Protein AF-A0A0L0NT96-F1 (afdb_monomer)

InterPro domains:
  IPR002056 Protein import receptor MAS20 [PF02064] (25-171)
  IPR002056 Protein import receptor MAS20 [PIRSF037707] (22-176)
  IPR002056 Protein import receptor MAS20 [PR00351] (35-56)
  IPR002056 Protein import receptor MAS20 [PR00351] (92-114)
  IPR002056 Protein import receptor MAS20 [PR00351] (130-150)
  IPR002056 Protein import receptor MAS20 [PTHR12430] (24-171)
  IPR023392 Mitochondrial outer membrane translocase complex, Tom20 domain superfamily [G3DSA:1.20.960.10] (89-160)
  IPR023392 Mitochondrial outer membrane translocase complex, Tom20 domain superfamily [SSF47157] (86-172)

Organism: Candidozyma auris (NCBI:txid498019)

Radius of gyration: 41.45 Å; Cα contacts (8 Å, |Δi|>4): 111; chains: 1; bounding box: 51×36×153 Å

Sequence (191 aa):
MYLKKFSTWRLSNTTSTDMNKPLTFVSVAAAGLLAYAVYFDYTRRNDPQFRKLLKKRAVQMEKEDAKAKKQATKAKRNVLKKALLADLAANPPPKDASQKESYFLEQISMGERYAPMLGGEVHAALCFYKALSVYPNPTDVLGVYKNSVPAHVYELVVELISIQAPNKVDEIIPEAKLADQEKEFKPADLD

Secondary structure (DSSP, 8-state):
--------------------HHHHHHHHHHHHHHHHHHHHHHHHHT-HHHHHHHHHHHHHHHHHHHHHHHHHHHHHHHHHHHHHHHHHHHSPPP-SHHHHHHHHHHHHHHHHHHTTSTT-HHHHHHHHHHHHHHSS-HHHHHHHHHHHS-HHHHHHHHHHHHHS-GGGGGGTHHHHHHHHHHHH-------

Structure (mmCIF, N/CA/C/O backbone):
data_AF-A0A0L0NT96-F1
#
_entry.id   AF-A0A0L0NT96-F1
#
loop_
_atom_site.group_PDB
_atom_site.id
_atom_site.type_symbol
_atom_site.label_atom_id
_atom_site.label_alt_id
_atom_site.label_comp_id
_atom_site.label_asym_id
_atom_site.label_entity_id
_atom_site.label_seq_id
_atom_site.pdbx_PDB_ins_code
_atom_site.Cartn_x
_atom_site.Cartn_y
_atom_site.Cartn_z
_atom_site.occupancy
_atom_site.B_iso_or_equiv
_atom_site.auth_seq_id
_atom_site.auth_comp_id
_atom_site.auth_asym_id
_atom_site.auth_atom_id
_atom_site.pdbx_PDB_model_num
ATOM 1 N N . MET A 1 1 ? 30.752 -11.472 -118.226 1.00 43.09 1 MET A N 1
ATOM 2 C CA . MET A 1 1 ? 31.685 -10.697 -117.380 1.00 43.09 1 MET A CA 1
ATOM 3 C C . MET A 1 1 ? 30.966 -10.389 -116.073 1.00 43.09 1 MET A C 1
ATOM 5 O O . MET A 1 1 ? 30.008 -9.632 -116.070 1.00 43.09 1 MET A O 1
ATOM 9 N N . TYR A 1 2 ? 31.315 -11.122 -115.015 1.00 47.59 2 TYR A N 1
ATOM 10 C CA . TYR A 1 2 ? 30.687 -11.069 -113.692 1.00 47.59 2 TYR A CA 1
ATOM 11 C C . TYR A 1 2 ? 31.206 -9.869 -112.896 1.00 47.59 2 TYR A C 1
ATOM 13 O O . TYR A 1 2 ? 32.416 -9.733 -112.764 1.00 47.59 2 TYR A O 1
ATOM 21 N N . LEU A 1 3 ? 30.321 -9.093 -112.265 1.00 49.94 3 LEU A N 1
ATOM 22 C CA . LEU A 1 3 ? 30.652 -8.369 -111.033 1.00 49.94 3 LEU A CA 1
ATOM 23 C C . LEU A 1 3 ? 29.447 -8.356 -110.083 1.00 49.94 3 LEU A C 1
ATOM 25 O O . LEU A 1 3 ? 28.511 -7.571 -110.211 1.00 49.94 3 LEU A O 1
ATOM 29 N N . LYS A 1 4 ? 29.515 -9.264 -109.104 1.00 53.53 4 LYS A N 1
ATOM 30 C CA . LYS A 1 4 ? 28.771 -9.225 -107.843 1.00 53.53 4 LYS A CA 1
ATOM 31 C C . LYS A 1 4 ? 29.167 -7.957 -107.084 1.00 53.53 4 LYS A C 1
ATOM 33 O O . LYS A 1 4 ? 30.325 -7.828 -106.695 1.00 53.53 4 LYS A O 1
ATOM 38 N N . LYS A 1 5 ? 28.215 -7.069 -106.799 1.00 58.53 5 LYS A N 1
ATOM 39 C CA . LYS A 1 5 ? 28.391 -6.008 -105.799 1.00 58.53 5 LYS A CA 1
ATOM 40 C C . LYS A 1 5 ? 27.638 -6.425 -104.536 1.00 58.53 5 LYS A C 1
ATOM 42 O O . LYS A 1 5 ? 26.436 -6.217 -104.415 1.00 58.53 5 LYS A O 1
ATOM 47 N N . PHE A 1 6 ? 28.348 -7.104 -103.636 1.00 59.59 6 PHE A N 1
ATOM 48 C CA . PHE A 1 6 ? 27.869 -7.387 -102.285 1.00 59.59 6 PHE A CA 1
ATOM 49 C C . PHE A 1 6 ? 27.734 -6.061 -101.530 1.00 59.59 6 PHE A C 1
ATOM 51 O O . PHE A 1 6 ? 28.720 -5.366 -101.297 1.00 59.59 6 PHE A O 1
ATOM 58 N N . SER A 1 7 ? 26.499 -5.708 -101.181 1.00 59.69 7 SER A N 1
ATOM 59 C CA . SER A 1 7 ? 26.188 -4.619 -100.259 1.00 59.69 7 SER A CA 1
ATOM 60 C C . SER A 1 7 ? 26.506 -5.093 -98.843 1.00 59.69 7 SER A C 1
ATOM 62 O O . SER A 1 7 ? 25.846 -5.983 -98.308 1.00 59.69 7 SER A O 1
ATOM 64 N N . THR A 1 8 ? 27.574 -4.562 -98.259 1.00 65.81 8 THR A N 1
ATOM 65 C CA . THR A 1 8 ? 27.984 -4.863 -96.889 1.00 65.81 8 THR A CA 1
ATOM 66 C C . THR A 1 8 ? 27.011 -4.213 -95.911 1.00 65.81 8 THR A C 1
ATOM 68 O O . THR A 1 8 ? 27.001 -2.990 -95.765 1.00 65.81 8 THR A O 1
ATOM 71 N N . TRP A 1 9 ? 26.219 -5.020 -95.207 1.00 59.00 9 TRP A N 1
ATOM 72 C CA . TRP A 1 9 ? 25.537 -4.584 -93.991 1.00 59.00 9 TRP A CA 1
ATOM 73 C C . TRP A 1 9 ? 26.592 -4.290 -92.919 1.00 59.00 9 TRP A C 1
ATOM 75 O O . TRP A 1 9 ? 27.197 -5.197 -92.350 1.00 59.00 9 TRP A O 1
ATOM 85 N N . ARG A 1 10 ? 26.857 -3.005 -92.674 1.00 58.22 10 ARG A N 1
ATOM 86 C CA . ARG A 1 10 ? 27.718 -2.539 -91.585 1.00 58.22 10 ARG A CA 1
ATOM 87 C C . ARG A 1 10 ? 26.851 -2.369 -90.339 1.00 58.22 10 ARG A C 1
ATOM 89 O O . ARG A 1 10 ? 26.164 -1.364 -90.206 1.00 58.22 10 ARG A O 1
ATOM 96 N N . LEU A 1 11 ? 26.886 -3.346 -89.434 1.00 62.47 11 LEU A N 1
ATOM 97 C CA . LEU A 1 11 ? 26.388 -3.179 -88.067 1.00 62.47 11 LEU A CA 1
ATOM 98 C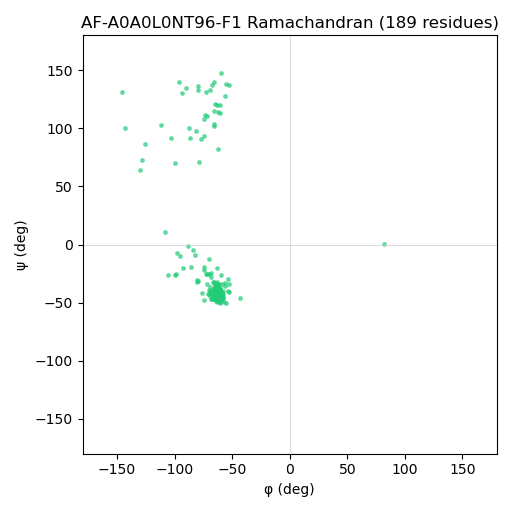 C . LEU A 1 11 ? 27.292 -2.161 -87.359 1.00 62.47 11 LEU A C 1
ATOM 100 O O . LEU A 1 11 ? 28.425 -2.466 -86.991 1.00 62.47 11 LEU A O 1
ATOM 104 N N . SER A 1 12 ? 26.823 -0.924 -87.224 1.00 62.09 12 SER A N 1
ATOM 105 C CA . SER A 1 12 ? 27.466 0.077 -86.379 1.00 62.09 12 SER A CA 1
ATOM 106 C C . SER A 1 12 ? 27.047 -0.153 -84.928 1.00 62.09 12 SER A C 1
ATOM 108 O O . SER A 1 12 ? 25.990 0.313 -84.508 1.00 62.09 12 SER A O 1
ATOM 110 N N . ASN A 1 13 ? 27.879 -0.842 -84.146 1.00 61.41 13 ASN A N 1
ATOM 111 C CA . ASN A 1 13 ? 27.799 -0.754 -82.690 1.00 61.41 13 ASN A CA 1
ATOM 112 C C . ASN A 1 13 ? 28.376 0.601 -82.271 1.00 61.41 13 ASN A C 1
ATOM 114 O O . ASN A 1 13 ? 29.586 0.756 -82.122 1.00 61.41 13 ASN A O 1
ATOM 118 N N . THR A 1 14 ? 27.510 1.600 -82.123 1.00 57.06 14 THR A N 1
ATOM 119 C CA . THR A 1 14 ? 27.871 2.882 -81.520 1.00 57.06 14 THR A CA 1
ATOM 120 C C . THR A 1 14 ? 27.710 2.756 -80.008 1.00 57.06 14 THR A C 1
ATOM 122 O O . THR A 1 14 ? 26.628 2.978 -79.467 1.00 57.06 14 THR A O 1
ATOM 125 N N . THR A 1 15 ? 28.768 2.381 -79.295 1.00 58.34 15 THR A N 1
ATOM 126 C CA . THR A 1 15 ? 28.814 2.607 -77.846 1.00 58.34 15 THR A CA 1
ATOM 127 C C . THR A 1 15 ? 29.126 4.083 -77.622 1.00 58.34 15 THR A C 1
ATOM 129 O O . THR A 1 15 ? 30.288 4.482 -77.602 1.00 58.34 15 THR A O 1
ATOM 132 N N . SER A 1 16 ? 28.081 4.906 -77.521 1.00 55.53 16 SER A N 1
ATOM 133 C CA . SER A 1 16 ? 28.212 6.284 -77.052 1.00 55.53 16 SER A CA 1
ATOM 134 C C . SER A 1 16 ? 28.439 6.258 -75.541 1.00 55.53 16 SER A C 1
ATOM 136 O O . SER A 1 16 ? 27.552 5.861 -74.787 1.00 55.53 16 SER A O 1
ATOM 138 N N . THR A 1 17 ? 29.635 6.632 -75.093 1.00 61.00 17 THR A N 1
ATOM 139 C CA . THR A 1 17 ? 29.938 6.839 -73.670 1.00 61.00 17 THR A CA 1
ATOM 140 C C . THR A 1 17 ? 30.614 8.191 -73.469 1.00 61.00 17 THR A C 1
ATOM 142 O O . THR A 1 17 ? 31.753 8.259 -73.009 1.00 61.00 17 THR A O 1
ATOM 145 N N . ASP A 1 18 ? 29.901 9.276 -73.763 1.00 61.75 18 ASP A N 1
ATOM 146 C CA . ASP A 1 18 ? 30.179 10.573 -73.136 1.00 61.75 18 ASP A CA 1
ATOM 147 C C . ASP A 1 18 ? 29.559 10.567 -71.735 1.00 61.75 18 ASP A C 1
ATOM 149 O O . ASP A 1 18 ? 28.520 11.159 -71.456 1.00 61.75 18 ASP A O 1
ATOM 153 N N . MET A 1 19 ? 30.164 9.778 -70.848 1.00 64.62 19 MET A N 1
ATOM 154 C CA . MET A 1 19 ? 29.731 9.642 -69.464 1.00 64.62 19 MET A CA 1
ATOM 155 C C . MET A 1 19 ? 30.523 10.627 -68.604 1.00 64.62 19 MET A C 1
ATOM 157 O O . MET A 1 19 ? 31.751 10.671 -68.687 1.00 64.62 19 MET A O 1
ATOM 161 N N . ASN A 1 20 ? 29.832 11.406 -67.766 1.00 70.88 20 ASN A N 1
ATOM 162 C CA . ASN A 1 20 ? 30.420 12.347 -66.810 1.00 70.88 20 ASN A CA 1
ATOM 163 C C . ASN A 1 20 ? 31.288 11.598 -65.781 1.00 70.88 20 ASN A C 1
ATOM 165 O O . ASN A 1 20 ? 30.853 11.313 -64.666 1.00 70.88 20 ASN A O 1
ATOM 169 N N . LYS A 1 21 ? 32.533 11.284 -66.160 1.00 75.50 21 LYS A N 1
ATOM 170 C CA . LYS A 1 21 ? 33.528 10.522 -65.388 1.00 75.50 21 LYS A CA 1
ATOM 171 C C . LYS A 1 21 ? 33.598 10.912 -63.897 1.00 75.50 21 LYS A C 1
ATOM 173 O O . LYS A 1 21 ? 33.556 10.002 -63.069 1.00 75.50 21 LYS A O 1
ATOM 178 N N . PRO A 1 22 ? 33.624 12.201 -63.491 1.00 80.75 22 PRO A N 1
ATOM 179 C CA . PRO A 1 22 ? 33.646 12.543 -62.064 1.00 80.75 22 PRO A CA 1
ATOM 180 C C . PRO A 1 22 ? 32.383 12.094 -61.308 1.00 80.75 22 PRO A C 1
ATOM 182 O O . PRO A 1 22 ? 32.493 11.616 -60.182 1.00 80.75 22 PRO A O 1
ATOM 185 N N . LEU A 1 23 ? 31.199 12.161 -61.928 1.00 83.88 23 LEU A N 1
ATOM 186 C CA . LEU A 1 23 ? 29.940 11.720 -61.314 1.00 83.88 23 LEU A CA 1
ATOM 187 C C . LEU A 1 23 ? 29.942 10.206 -61.067 1.00 83.88 23 LEU A C 1
ATOM 189 O O . LEU A 1 23 ? 29.497 9.747 -60.014 1.00 83.88 23 LEU A O 1
ATOM 193 N N . THR A 1 24 ? 30.515 9.431 -61.993 1.00 86.56 24 THR A N 1
ATOM 194 C CA . THR A 1 24 ? 30.658 7.981 -61.811 1.00 86.56 24 THR A CA 1
ATOM 195 C C . THR A 1 24 ? 31.582 7.636 -60.643 1.00 86.56 24 THR A C 1
ATOM 197 O O . THR A 1 24 ? 31.204 6.816 -59.810 1.00 86.56 24 THR A O 1
ATOM 200 N N . PHE A 1 25 ? 32.724 8.317 -60.488 1.00 89.00 25 PHE A N 1
ATOM 201 C CA . PHE A 1 25 ? 33.628 8.076 -59.355 1.00 89.00 25 PHE A CA 1
ATOM 202 C C . PHE A 1 25 ? 32.988 8.421 -58.006 1.00 89.00 25 PHE A C 1
ATOM 204 O O . PHE A 1 25 ? 33.102 7.639 -57.064 1.00 89.00 25 PHE A O 1
ATOM 211 N N . VAL A 1 26 ? 32.262 9.542 -57.917 1.00 91.81 26 VAL A N 1
ATOM 212 C CA . VAL A 1 26 ? 31.545 9.935 -56.691 1.00 91.81 26 VAL A CA 1
ATOM 213 C C . VAL A 1 26 ? 30.461 8.918 -56.337 1.00 91.81 26 VAL A C 1
ATOM 215 O O . VAL A 1 26 ? 30.363 8.510 -55.182 1.00 91.81 26 VAL A O 1
ATOM 218 N N . SER A 1 27 ? 29.679 8.462 -57.319 1.00 91.31 27 SER A N 1
ATOM 219 C CA . SER A 1 27 ? 28.624 7.469 -57.082 1.00 91.31 27 SER A CA 1
ATOM 220 C C . SER A 1 27 ? 29.173 6.124 -56.591 1.00 91.31 27 SER A C 1
ATOM 222 O O . SER A 1 27 ? 28.635 5.551 -55.646 1.00 91.31 27 SER A O 1
ATOM 224 N N . VAL A 1 28 ? 30.286 5.655 -57.164 1.00 94.12 28 VAL A N 1
ATOM 225 C CA . VAL A 1 28 ? 30.953 4.410 -56.757 1.00 94.12 28 VAL A CA 1
ATOM 226 C C . VAL A 1 28 ? 31.555 4.546 -55.359 1.00 94.12 28 VAL A C 1
ATOM 228 O O . VAL A 1 28 ? 31.402 3.643 -54.538 1.00 94.12 28 VAL A O 1
ATOM 231 N N . ALA A 1 29 ? 32.182 5.685 -55.053 1.00 94.06 29 ALA A N 1
ATOM 232 C CA . ALA A 1 29 ? 32.716 5.954 -53.721 1.00 94.06 29 ALA A CA 1
ATOM 233 C C . ALA A 1 29 ? 31.603 5.998 -52.659 1.00 94.06 29 ALA A C 1
ATOM 235 O O . ALA A 1 29 ? 31.718 5.355 -51.616 1.00 94.06 29 ALA A O 1
ATOM 236 N N . ALA A 1 30 ? 30.496 6.692 -52.942 1.00 95.56 30 ALA A N 1
ATOM 237 C CA . ALA A 1 30 ? 29.337 6.748 -52.054 1.00 95.56 30 ALA A CA 1
ATOM 238 C C . ALA A 1 30 ? 28.712 5.359 -51.839 1.00 95.56 30 ALA A C 1
ATOM 240 O O . ALA A 1 30 ? 28.420 4.983 -50.704 1.00 95.56 30 ALA A O 1
ATOM 241 N N . ALA A 1 31 ? 28.568 4.564 -52.904 1.00 96.19 31 ALA A N 1
ATOM 242 C CA . ALA A 1 31 ? 28.076 3.193 -52.815 1.00 96.19 31 ALA A CA 1
ATOM 243 C C . ALA A 1 31 ? 29.007 2.297 -51.979 1.00 96.19 31 ALA A C 1
ATOM 245 O O . ALA A 1 31 ? 28.527 1.524 -51.153 1.00 96.19 31 ALA A O 1
ATOM 246 N N . GLY A 1 32 ? 30.327 2.439 -52.135 1.00 96.62 32 GLY A N 1
ATOM 247 C CA . GLY A 1 32 ? 31.320 1.723 -51.332 1.00 96.62 32 GLY A CA 1
ATOM 248 C C . GLY A 1 32 ? 31.233 2.057 -49.841 1.00 96.62 32 GLY A C 1
ATOM 249 O O . GLY A 1 32 ? 31.258 1.154 -49.006 1.00 96.62 32 GLY A O 1
ATOM 250 N N . LEU A 1 33 ? 31.053 3.335 -49.495 1.00 97.00 33 LEU A N 1
ATOM 251 C CA . LEU A 1 33 ? 30.872 3.769 -48.105 1.00 97.00 33 LEU A CA 1
ATOM 252 C C . LEU A 1 33 ? 29.568 3.240 -47.497 1.00 97.00 33 LEU A C 1
ATOM 254 O O . LEU A 1 33 ? 29.576 2.761 -46.364 1.00 97.00 33 LEU A O 1
ATOM 258 N N . LEU A 1 34 ? 28.463 3.281 -48.246 1.00 97.06 34 LEU A N 1
ATOM 259 C 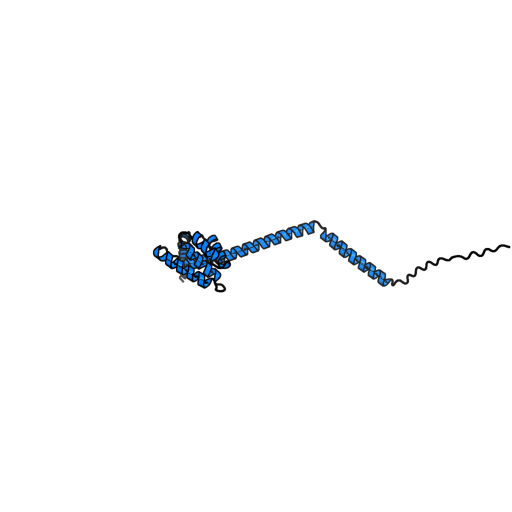CA . LEU A 1 34 ? 27.182 2.728 -47.800 1.00 97.06 34 LEU A CA 1
ATOM 260 C C . LEU A 1 34 ? 27.265 1.212 -47.604 1.00 97.06 34 LEU A C 1
ATOM 262 O O . LEU A 1 34 ? 26.842 0.705 -46.566 1.00 97.06 34 LEU A O 1
ATOM 266 N N . ALA A 1 35 ? 27.860 0.494 -48.558 1.00 96.06 35 ALA A N 1
ATOM 267 C CA . ALA A 1 35 ? 28.077 -0.944 -48.452 1.00 96.06 35 ALA A CA 1
ATOM 268 C C . ALA A 1 35 ? 28.942 -1.292 -47.231 1.00 96.06 35 ALA A C 1
ATOM 270 O O . ALA A 1 35 ? 28.607 -2.213 -46.485 1.00 96.06 35 ALA A O 1
ATOM 271 N N . TYR A 1 36 ? 30.005 -0.522 -46.972 1.00 94.62 36 TYR A N 1
ATOM 272 C CA . TYR A 1 36 ? 30.844 -0.706 -45.790 1.00 94.62 36 TYR A CA 1
ATOM 273 C C . TYR A 1 36 ? 30.090 -0.415 -44.489 1.00 94.62 36 TYR A C 1
ATOM 275 O O . TYR A 1 36 ? 30.197 -1.192 -43.546 1.00 94.62 36 TYR A O 1
ATOM 283 N N . ALA A 1 37 ? 29.287 0.650 -44.428 1.00 96.00 37 ALA A N 1
ATOM 284 C CA . ALA A 1 37 ? 28.484 0.967 -43.248 1.00 96.00 37 ALA A CA 1
ATOM 285 C C . ALA A 1 37 ? 27.472 -0.147 -42.926 1.00 96.00 37 ALA A C 1
ATOM 287 O O . ALA A 1 37 ? 27.347 -0.551 -41.768 1.00 96.00 37 ALA A O 1
ATOM 288 N N . VAL A 1 38 ? 26.801 -0.691 -43.950 1.00 95.88 38 VAL A N 1
ATOM 289 C CA . VAL A 1 38 ? 25.877 -1.827 -43.805 1.00 95.88 38 VAL A CA 1
ATOM 290 C C . VAL A 1 38 ? 26.621 -3.084 -43.348 1.00 95.88 38 VAL A C 1
ATOM 292 O O . VAL A 1 38 ? 26.201 -3.729 -42.387 1.00 95.88 38 VAL A O 1
ATOM 295 N N . TYR A 1 39 ? 27.750 -3.414 -43.984 1.00 93.81 39 TYR A N 1
ATOM 296 C CA . TYR A 1 39 ? 28.587 -4.553 -43.599 1.00 93.81 39 TYR A CA 1
ATOM 297 C C . TYR A 1 39 ? 29.103 -4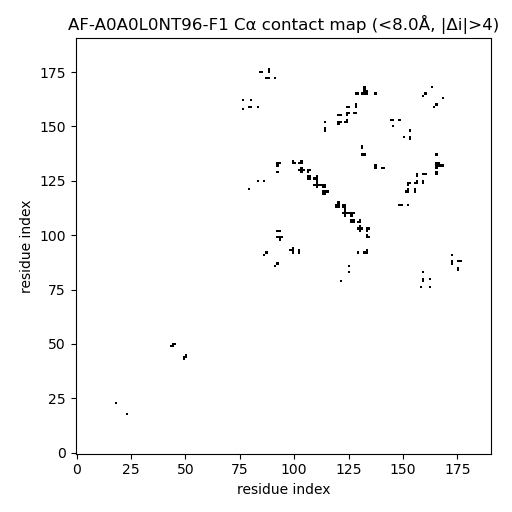.431 -42.160 1.00 93.81 39 TYR A C 1
ATOM 299 O O . TYR A 1 39 ? 29.069 -5.393 -41.388 1.00 93.81 39 TYR A O 1
ATOM 307 N N . PHE A 1 40 ? 29.558 -3.240 -41.778 1.00 93.62 40 PHE A N 1
ATOM 308 C CA . PHE A 1 40 ? 30.083 -2.965 -40.450 1.00 93.62 40 PHE A CA 1
ATOM 309 C C . PHE A 1 40 ? 28.989 -3.070 -39.378 1.00 93.62 40 PHE A C 1
ATOM 311 O O . PHE A 1 40 ? 29.204 -3.724 -38.356 1.00 93.62 40 PHE A O 1
ATOM 318 N N . ASP A 1 41 ? 27.793 -2.511 -39.611 1.00 92.00 41 ASP A N 1
ATOM 319 C CA . ASP A 1 41 ? 26.670 -2.656 -38.673 1.00 92.00 41 ASP A CA 1
ATOM 320 C C . ASP A 1 41 ? 26.216 -4.119 -38.550 1.00 92.00 41 ASP A C 1
ATOM 322 O O . ASP A 1 41 ? 25.978 -4.595 -37.437 1.00 92.00 41 ASP A O 1
ATOM 326 N N . TYR A 1 42 ? 26.180 -4.865 -39.661 1.00 91.00 42 TYR A N 1
ATOM 327 C CA . TYR A 1 42 ? 25.886 -6.301 -39.662 1.00 91.00 42 TYR A CA 1
ATOM 328 C C . TYR A 1 42 ? 26.911 -7.093 -38.841 1.00 91.00 42 TYR A C 1
ATOM 330 O O . TYR A 1 42 ? 26.540 -7.878 -37.967 1.00 91.00 42 TYR A O 1
ATOM 338 N N . THR A 1 43 ? 28.204 -6.860 -39.070 1.00 87.69 43 THR A N 1
ATOM 339 C CA . THR A 1 43 ? 29.291 -7.549 -38.357 1.00 87.69 43 THR A CA 1
ATOM 340 C C . THR A 1 43 ? 29.231 -7.259 -36.857 1.00 87.69 43 THR A C 1
ATOM 342 O O . THR A 1 43 ? 29.315 -8.176 -36.041 1.00 87.69 43 THR A O 1
ATOM 345 N N . ARG A 1 44 ? 28.973 -6.001 -36.477 1.00 83.94 44 ARG A N 1
ATOM 346 C CA . ARG A 1 44 ? 28.808 -5.589 -35.077 1.00 83.94 44 ARG A CA 1
ATOM 347 C C . ARG A 1 44 ? 27.594 -6.239 -34.405 1.00 83.94 44 ARG A C 1
ATOM 349 O O . ARG A 1 44 ? 27.686 -6.664 -33.256 1.00 83.94 44 ARG A O 1
ATOM 356 N N . ARG A 1 45 ? 26.444 -6.312 -35.086 1.00 80.31 45 ARG A N 1
ATOM 357 C CA . ARG A 1 45 ? 25.206 -6.891 -34.523 1.00 80.31 45 ARG A CA 1
ATOM 358 C C . ARG A 1 45 ? 25.254 -8.414 -34.397 1.00 80.31 45 ARG A C 1
ATOM 360 O O . ARG A 1 45 ? 24.571 -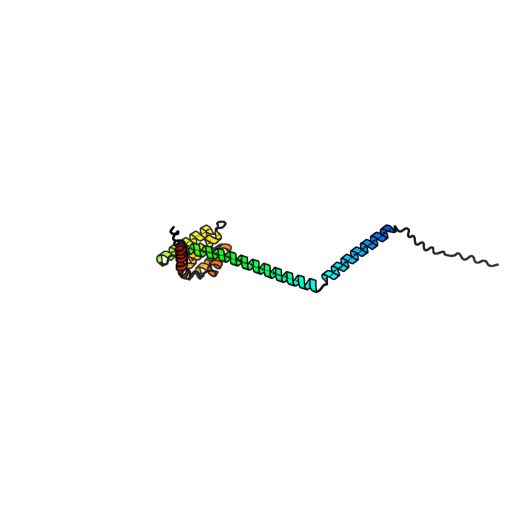8.965 -33.533 1.00 80.31 45 ARG A O 1
ATOM 367 N N . ASN A 1 46 ? 26.061 -9.080 -35.220 1.00 84.38 46 ASN A N 1
ATOM 368 C CA . ASN A 1 46 ? 26.229 -10.531 -35.188 1.00 84.38 46 ASN A CA 1
ATOM 369 C C . ASN A 1 46 ? 27.327 -11.016 -34.235 1.00 84.38 46 ASN A C 1
ATOM 371 O O . ASN A 1 46 ? 27.479 -12.227 -34.072 1.00 84.38 46 ASN A O 1
ATOM 375 N N . ASP A 1 47 ? 28.040 -10.113 -33.556 1.00 88.69 47 ASP A N 1
ATOM 376 C CA . ASP A 1 47 ? 29.028 -10.487 -32.547 1.00 88.69 47 ASP A CA 1
ATOM 377 C C . ASP A 1 47 ? 28.351 -11.191 -31.342 1.00 88.69 47 ASP A C 1
ATOM 379 O O . ASP A 1 47 ? 27.496 -10.606 -30.653 1.00 88.69 47 ASP A O 1
ATOM 383 N N . PRO A 1 48 ? 28.727 -12.448 -31.027 1.00 89.31 48 PRO A N 1
ATOM 384 C CA . PRO A 1 48 ? 28.227 -13.164 -29.858 1.00 89.31 48 PRO A CA 1
ATOM 385 C C . PRO A 1 48 ? 28.452 -12.423 -28.531 1.00 89.31 48 PRO A C 1
ATOM 387 O O . PRO A 1 48 ? 27.626 -12.541 -27.619 1.00 89.31 48 PRO A O 1
ATOM 390 N N . GLN A 1 49 ? 29.544 -11.663 -28.398 1.00 87.38 49 GLN A N 1
ATOM 391 C CA . GLN A 1 49 ? 29.860 -10.900 -27.187 1.00 87.38 49 GLN A CA 1
ATOM 392 C C . GLN A 1 49 ? 28.884 -9.741 -26.983 1.00 87.38 49 GLN A C 1
ATOM 394 O O . GLN A 1 49 ? 28.400 -9.537 -25.867 1.00 87.38 49 GLN A O 1
ATOM 399 N N . PHE A 1 50 ? 28.506 -9.042 -28.056 1.00 85.50 50 PHE A N 1
ATOM 400 C CA . PHE A 1 50 ? 27.522 -7.962 -27.994 1.00 85.50 50 PHE A CA 1
ATOM 401 C C . PHE A 1 50 ? 26.157 -8.471 -27.512 1.00 85.50 50 PHE A C 1
ATOM 403 O O . PHE A 1 50 ? 25.552 -7.903 -26.599 1.00 85.50 50 PHE A O 1
ATOM 410 N N . ARG A 1 51 ? 25.705 -9.618 -28.034 1.00 88.06 51 ARG A N 1
ATOM 411 C CA . ARG A 1 51 ? 24.452 -10.260 -27.596 1.00 88.06 51 ARG A CA 1
ATOM 412 C C . ARG A 1 51 ? 24.500 -10.672 -26.123 1.00 88.06 51 ARG A C 1
ATOM 414 O O . ARG A 1 51 ? 23.517 -10.484 -25.404 1.00 88.06 51 ARG A O 1
ATOM 421 N N . LYS A 1 52 ? 25.630 -11.218 -25.656 1.00 91.50 52 LYS A N 1
ATOM 422 C CA . LYS A 1 52 ? 25.839 -11.547 -24.234 1.00 91.50 52 LYS A CA 1
ATOM 423 C C . LYS A 1 52 ? 25.782 -10.295 -23.357 1.00 91.50 52 LYS A C 1
ATOM 425 O O . LYS A 1 52 ? 25.130 -10.320 -22.314 1.00 91.50 52 LYS A O 1
ATOM 430 N N . LEU A 1 53 ? 26.407 -9.201 -23.788 1.00 91.12 53 LEU A N 1
ATOM 431 C CA . LEU A 1 53 ? 26.398 -7.931 -23.067 1.00 91.12 53 LEU A CA 1
ATOM 432 C C . LEU A 1 53 ? 24.985 -7.344 -22.956 1.00 91.12 53 LEU A C 1
ATOM 434 O O . LEU A 1 53 ? 24.599 -6.927 -21.867 1.00 91.12 53 LEU A O 1
ATOM 438 N N . LEU A 1 54 ? 24.195 -7.361 -24.035 1.00 91.38 54 LEU A N 1
ATOM 439 C CA . LEU A 1 54 ? 22.800 -6.900 -24.009 1.00 91.38 54 LEU A CA 1
ATOM 440 C C . LEU A 1 54 ? 21.949 -7.709 -23.029 1.00 91.38 54 LEU A C 1
ATOM 442 O O . LEU A 1 54 ? 21.246 -7.123 -22.210 1.00 91.38 54 LEU A O 1
ATOM 446 N N . LYS A 1 55 ? 22.062 -9.044 -23.053 1.00 92.31 55 LYS A N 1
ATOM 447 C CA . LYS A 1 55 ? 21.374 -9.907 -22.079 1.00 92.31 55 LYS A CA 1
ATOM 448 C C . LYS A 1 55 ? 21.792 -9.577 -20.646 1.00 92.31 55 LYS A C 1
ATOM 450 O O . LYS A 1 55 ? 20.940 -9.455 -19.774 1.00 92.31 55 LYS A O 1
ATOM 455 N N . LYS A 1 56 ? 23.095 -9.392 -20.404 1.00 95.50 56 LYS A N 1
ATOM 456 C CA . LYS A 1 56 ? 23.618 -9.022 -19.082 1.00 95.50 56 LYS A CA 1
ATOM 457 C C . LYS A 1 56 ? 23.051 -7.681 -18.608 1.00 95.50 56 LYS A C 1
ATOM 459 O O . LYS A 1 56 ? 22.621 -7.599 -17.464 1.00 95.50 56 LYS A O 1
ATOM 464 N N . ARG A 1 57 ? 23.013 -6.667 -19.479 1.00 94.62 57 ARG A N 1
ATOM 465 C CA . ARG A 1 57 ? 22.447 -5.344 -19.172 1.00 94.62 57 ARG A CA 1
ATOM 466 C C . ARG A 1 57 ? 20.946 -5.408 -18.908 1.00 94.62 57 ARG A C 1
ATOM 468 O O . ARG A 1 57 ? 20.509 -4.852 -17.915 1.00 94.62 57 ARG A O 1
ATOM 475 N N . ALA A 1 58 ? 20.180 -6.138 -19.719 1.00 95.31 58 ALA A N 1
ATOM 476 C CA . ALA A 1 58 ? 18.744 -6.316 -19.499 1.00 95.31 58 ALA A CA 1
ATOM 477 C C . ALA A 1 58 ? 18.454 -6.942 -18.123 1.00 95.31 58 ALA A C 1
ATOM 479 O O . ALA A 1 58 ? 17.651 -6.417 -17.359 1.00 95.31 58 ALA A O 1
ATOM 480 N N . VAL A 1 59 ? 19.189 -7.999 -17.760 1.00 96.25 59 VAL A N 1
ATOM 481 C CA . VAL A 1 59 ? 19.075 -8.636 -16.436 1.00 96.25 59 VAL A CA 1
ATOM 482 C C . VAL A 1 59 ? 19.526 -7.698 -15.308 1.00 96.25 59 VAL A C 1
ATOM 484 O O . VAL A 1 59 ? 18.985 -7.755 -14.206 1.00 96.25 59 VAL A O 1
ATOM 487 N N . GLN A 1 60 ? 20.534 -6.852 -15.536 1.00 95.31 60 GLN A N 1
ATOM 488 C CA . GLN A 1 60 ? 20.964 -5.849 -14.555 1.00 95.31 60 GLN A CA 1
ATOM 489 C C . GLN A 1 60 ? 19.889 -4.781 -14.337 1.00 95.31 60 GLN A C 1
ATOM 491 O O . GLN A 1 60 ? 19.542 -4.536 -13.187 1.00 95.31 60 GLN A O 1
ATOM 496 N N . MET A 1 61 ? 19.311 -4.239 -15.410 1.00 94.69 61 MET A N 1
ATOM 497 C CA . MET A 1 61 ? 18.225 -3.258 -15.343 1.00 94.69 61 MET A CA 1
ATOM 498 C C . MET A 1 61 ? 17.002 -3.828 -14.624 1.00 94.69 61 MET A C 1
ATOM 500 O O . MET A 1 61 ? 16.503 -3.213 -13.694 1.00 94.69 61 MET A O 1
ATOM 504 N N . GLU A 1 62 ? 16.584 -5.055 -14.948 1.00 95.69 62 GLU A N 1
ATOM 505 C CA . GLU A 1 62 ? 15.469 -5.708 -14.250 1.00 95.69 62 GLU A CA 1
ATOM 506 C C . GLU A 1 62 ? 15.750 -5.874 -12.746 1.00 95.69 62 GLU A C 1
ATOM 508 O O . GLU A 1 62 ? 14.882 -5.639 -11.901 1.00 95.69 62 GLU A O 1
ATOM 513 N N . LYS A 1 63 ? 16.987 -6.240 -12.380 1.00 95.19 63 LYS A N 1
ATOM 514 C CA . LYS A 1 63 ? 17.406 -6.331 -10.973 1.00 95.19 63 LYS A CA 1
ATOM 515 C C . LYS A 1 63 ? 17.414 -4.969 -10.289 1.00 95.19 63 LYS A C 1
ATOM 517 O O . LYS A 1 63 ? 17.068 -4.898 -9.111 1.00 95.19 63 LYS A O 1
ATOM 522 N N . GLU A 1 64 ? 17.844 -3.920 -10.975 1.00 95.12 64 GLU A N 1
ATOM 523 C CA . GLU A 1 64 ? 17.857 -2.548 -10.465 1.00 95.12 64 GLU A CA 1
ATOM 524 C C . GLU A 1 64 ? 16.433 -2.022 -10.273 1.00 95.12 64 GLU A C 1
ATOM 526 O O . GLU A 1 64 ? 16.112 -1.569 -9.177 1.00 95.12 64 GLU A O 1
ATOM 531 N N . ASP A 1 65 ? 15.543 -2.225 -11.244 1.00 94.50 65 ASP A N 1
ATOM 532 C CA . ASP A 1 65 ? 14.124 -1.874 -11.155 1.00 94.50 65 ASP A CA 1
ATOM 533 C C . ASP A 1 65 ? 13.424 -2.634 -10.023 1.00 94.50 65 ASP A C 1
ATOM 535 O O . ASP A 1 65 ? 12.678 -2.057 -9.227 1.00 94.50 65 ASP A O 1
ATOM 539 N N . ALA A 1 66 ? 13.689 -3.938 -9.890 1.00 95.06 66 ALA A N 1
ATOM 540 C CA . ALA A 1 66 ? 13.154 -4.745 -8.799 1.00 95.06 66 ALA A CA 1
ATOM 541 C C . ALA A 1 66 ? 13.679 -4.279 -7.432 1.00 95.06 66 ALA A C 1
ATOM 543 O O . ALA A 1 66 ? 12.926 -4.260 -6.454 1.00 95.06 66 ALA A O 1
ATOM 544 N N . LYS A 1 67 ? 14.957 -3.889 -7.338 1.00 94.56 67 LYS A N 1
ATOM 545 C CA . LYS A 1 67 ? 15.536 -3.310 -6.116 1.00 94.56 67 LYS A CA 1
ATOM 546 C C . LYS A 1 67 ? 14.910 -1.955 -5.798 1.00 94.56 67 LYS A C 1
ATOM 548 O O . LYS A 1 67 ? 14.515 -1.759 -4.6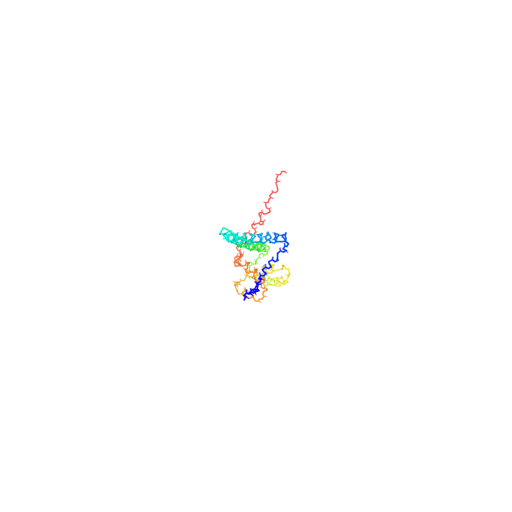52 1.00 94.56 67 LYS A O 1
ATOM 553 N N . ALA A 1 68 ? 14.765 -1.071 -6.781 1.00 93.94 68 ALA A N 1
ATOM 554 C CA . ALA A 1 68 ? 14.164 0.249 -6.617 1.00 93.94 68 ALA A CA 1
ATOM 555 C C . ALA A 1 68 ? 12.707 0.143 -6.144 1.00 93.94 68 ALA A C 1
ATOM 557 O O . ALA A 1 68 ? 12.333 0.764 -5.150 1.00 93.94 68 ALA A O 1
ATOM 558 N N . LYS A 1 69 ? 11.904 -0.738 -6.759 1.00 93.06 69 LYS A N 1
ATOM 559 C CA . LYS A 1 69 ? 10.527 -1.023 -6.320 1.00 93.06 69 LYS A CA 1
ATOM 560 C C . LYS A 1 69 ? 10.484 -1.543 -4.882 1.00 93.06 69 LYS A C 1
ATOM 562 O O . LYS A 1 69 ? 9.716 -1.029 -4.075 1.00 93.06 69 LYS A O 1
ATOM 567 N N . LYS A 1 70 ? 11.342 -2.510 -4.532 1.00 92.69 70 LYS A N 1
ATOM 568 C CA . LYS A 1 70 ? 11.444 -3.041 -3.158 1.00 92.69 70 LYS A CA 1
ATOM 569 C C . LYS A 1 70 ? 11.888 -1.982 -2.147 1.00 92.69 70 LYS A C 1
ATOM 571 O O . LYS A 1 70 ? 11.452 -2.016 -1.003 1.00 92.69 70 LYS A O 1
ATOM 576 N N . GLN A 1 71 ? 12.777 -1.072 -2.528 1.00 92.88 71 GLN A N 1
ATOM 577 C CA . GLN A 1 71 ? 13.204 0.027 -1.662 1.00 92.88 71 GLN A CA 1
ATOM 578 C C . GLN A 1 71 ? 12.076 1.039 -1.462 1.00 92.88 71 GLN A C 1
ATOM 580 O O . GLN A 1 71 ? 11.831 1.443 -0.329 1.00 92.88 71 GLN A O 1
ATOM 585 N N . ALA A 1 72 ? 11.341 1.382 -2.522 1.00 91.69 72 ALA A N 1
ATOM 586 C CA . ALA A 1 72 ? 10.212 2.300 -2.439 1.00 91.69 72 ALA A CA 1
ATOM 587 C C . ALA A 1 72 ? 9.087 1.741 -1.552 1.00 91.69 72 ALA A C 1
ATOM 589 O O . ALA A 1 72 ? 8.569 2.458 -0.697 1.00 91.69 72 ALA A O 1
ATOM 590 N N . THR A 1 73 ? 8.740 0.455 -1.688 1.00 90.62 73 THR A N 1
ATOM 591 C CA . THR A 1 73 ? 7.735 -0.181 -0.818 1.00 90.62 73 THR A CA 1
ATOM 592 C C . THR A 1 73 ? 8.201 -0.253 0.633 1.00 90.62 73 THR A C 1
ATOM 594 O O . THR A 1 73 ? 7.440 0.095 1.532 1.00 90.62 73 THR A O 1
ATOM 597 N N . LYS A 1 74 ? 9.469 -0.608 0.882 1.00 93.06 74 LYS A N 1
ATOM 598 C CA . LYS A 1 74 ? 10.055 -0.580 2.233 1.00 93.06 74 LYS A CA 1
ATOM 599 C C . LYS A 1 74 ? 10.029 0.817 2.848 1.00 93.06 74 LYS A C 1
ATOM 601 O O . LYS A 1 74 ? 9.693 0.949 4.020 1.00 93.06 74 LYS A O 1
ATOM 606 N N . ALA A 1 75 ? 10.365 1.852 2.081 1.00 93.25 75 ALA A N 1
ATOM 607 C CA . ALA A 1 75 ? 10.335 3.231 2.556 1.00 93.25 75 ALA A CA 1
ATOM 608 C C . ALA A 1 75 ? 8.913 3.648 2.955 1.00 93.25 75 ALA A C 1
ATOM 610 O O . ALA A 1 75 ? 8.719 4.124 4.072 1.00 93.25 75 ALA A O 1
ATOM 611 N N . LYS A 1 76 ? 7.914 3.380 2.101 1.00 91.50 76 LYS A N 1
ATOM 612 C CA . LYS A 1 76 ? 6.495 3.625 2.409 1.00 91.50 76 LYS A CA 1
ATOM 613 C C . LYS A 1 76 ? 6.055 2.895 3.679 1.00 91.50 76 LYS A C 1
ATOM 615 O O . LYS A 1 76 ? 5.518 3.519 4.590 1.00 91.50 76 LYS A O 1
ATOM 620 N N . ARG A 1 77 ? 6.365 1.600 3.784 1.00 94.25 77 ARG A N 1
ATOM 621 C CA . ARG A 1 77 ? 6.054 0.779 4.963 1.00 94.25 77 ARG A CA 1
ATOM 622 C C . ARG A 1 77 ? 6.702 1.320 6.238 1.00 94.25 77 ARG A C 1
ATOM 624 O O . ARG A 1 77 ? 6.065 1.353 7.283 1.00 94.25 77 ARG A O 1
ATOM 631 N N . ASN A 1 78 ? 7.950 1.783 6.163 1.00 93.81 78 ASN A N 1
ATOM 632 C CA . ASN A 1 78 ? 8.646 2.377 7.306 1.00 93.81 78 ASN A CA 1
ATOM 633 C C . ASN A 1 78 ? 7.999 3.691 7.759 1.00 93.81 78 ASN A C 1
ATOM 635 O O . ASN A 1 78 ? 7.927 3.942 8.960 1.00 93.81 78 ASN A O 1
ATOM 639 N N . VAL A 1 79 ? 7.530 4.520 6.823 1.00 94.38 79 VAL A N 1
ATOM 640 C CA . VAL A 1 79 ? 6.795 5.754 7.142 1.00 94.38 79 VAL A CA 1
ATOM 641 C C . VAL A 1 79 ? 5.477 5.422 7.839 1.00 94.38 79 VAL A C 1
ATOM 643 O O . VAL A 1 79 ? 5.222 5.958 8.914 1.00 94.38 79 VAL A O 1
ATOM 646 N N . LEU A 1 80 ? 4.696 4.481 7.297 1.00 94.56 80 LEU A N 1
ATOM 647 C CA . LEU A 1 80 ? 3.445 4.029 7.917 1.00 94.56 80 LEU A CA 1
ATOM 648 C C . LEU A 1 80 ? 3.677 3.438 9.310 1.00 94.56 80 LEU A C 1
ATOM 650 O O . LEU A 1 80 ? 2.968 3.788 10.246 1.00 94.56 80 LEU A O 1
ATOM 654 N N . LYS A 1 81 ? 4.714 2.607 9.477 1.00 94.12 81 LYS A N 1
ATOM 655 C CA . LYS A 1 81 ? 5.083 2.046 10.782 1.00 94.12 81 LYS A CA 1
ATOM 656 C C . LYS A 1 81 ? 5.394 3.145 11.799 1.00 94.12 81 LYS A C 1
ATOM 658 O O . LYS A 1 81 ? 4.930 3.070 12.929 1.00 94.12 81 LYS A O 1
ATOM 663 N N . LYS A 1 82 ? 6.173 4.159 11.413 1.00 93.62 82 LYS A N 1
ATOM 664 C CA . LYS A 1 82 ? 6.497 5.287 12.301 1.00 93.62 82 LYS A CA 1
ATOM 665 C C . LYS A 1 82 ? 5.252 6.086 12.680 1.00 93.62 82 LYS A C 1
ATOM 667 O O . LYS A 1 82 ? 5.092 6.396 13.853 1.00 93.62 82 LYS A O 1
ATOM 672 N N . ALA A 1 83 ? 4.384 6.380 11.712 1.00 94.00 83 ALA A N 1
ATOM 673 C CA . ALA A 1 83 ? 3.132 7.091 11.958 1.00 94.00 83 ALA A CA 1
ATOM 674 C C . ALA A 1 83 ? 2.218 6.311 12.915 1.00 94.00 83 ALA A C 1
ATOM 676 O O . ALA A 1 83 ? 1.706 6.884 13.870 1.00 94.00 83 ALA A O 1
ATOM 677 N N . LEU A 1 84 ? 2.095 4.995 12.712 1.00 93.44 84 LEU A N 1
ATOM 678 C CA . LEU A 1 84 ? 1.316 4.116 13.580 1.00 93.44 84 LEU A CA 1
ATOM 679 C C . LEU A 1 84 ? 1.838 4.114 15.018 1.00 93.44 84 LEU A C 1
ATOM 681 O O . LEU A 1 84 ? 1.065 4.296 15.950 1.00 93.44 84 LEU A O 1
ATOM 685 N N . LEU A 1 85 ? 3.146 3.918 15.202 1.00 91.88 85 LEU A N 1
ATOM 686 C CA . LEU A 1 85 ? 3.741 3.885 16.539 1.00 91.88 85 LEU A CA 1
ATOM 687 C C . LEU A 1 85 ? 3.609 5.232 17.256 1.00 91.88 85 LEU A C 1
ATOM 689 O O . LEU A 1 85 ? 3.299 5.250 18.442 1.00 91.88 85 LEU A O 1
ATOM 693 N N . ALA A 1 86 ? 3.805 6.343 16.542 1.00 91.62 86 ALA A N 1
ATOM 694 C CA . ALA A 1 86 ? 3.642 7.678 17.107 1.00 91.62 86 ALA A CA 1
ATOM 695 C C . ALA A 1 86 ? 2.189 7.956 17.531 1.00 91.62 86 ALA A C 1
ATOM 697 O O . ALA A 1 86 ? 1.962 8.479 18.618 1.00 91.62 86 ALA A O 1
ATOM 698 N N . ASP A 1 87 ? 1.205 7.573 16.712 1.00 91.81 87 ASP A N 1
ATOM 699 C CA . ASP A 1 87 ? -0.214 7.784 17.026 1.00 91.81 87 ASP A CA 1
ATOM 700 C C . ASP A 1 87 ? -0.690 6.894 18.185 1.00 91.81 87 ASP A C 1
ATOM 702 O O . ASP A 1 87 ? -1.390 7.366 19.076 1.00 91.81 87 ASP A O 1
ATOM 706 N N . LEU A 1 88 ? -0.251 5.631 18.239 1.00 90.00 88 LEU A N 1
ATOM 707 C CA . LEU A 1 88 ? -0.553 4.731 19.360 1.00 90.00 88 LEU A CA 1
ATOM 708 C C . LEU A 1 88 ? 0.092 5.185 20.678 1.00 90.00 88 LEU A C 1
ATOM 710 O O . LEU A 1 88 ? -0.475 4.950 21.744 1.00 90.00 88 LEU A O 1
ATOM 714 N N . ALA A 1 89 ? 1.265 5.820 20.612 1.00 88.31 89 ALA A N 1
ATOM 715 C CA . ALA A 1 89 ? 1.923 6.406 21.775 1.00 88.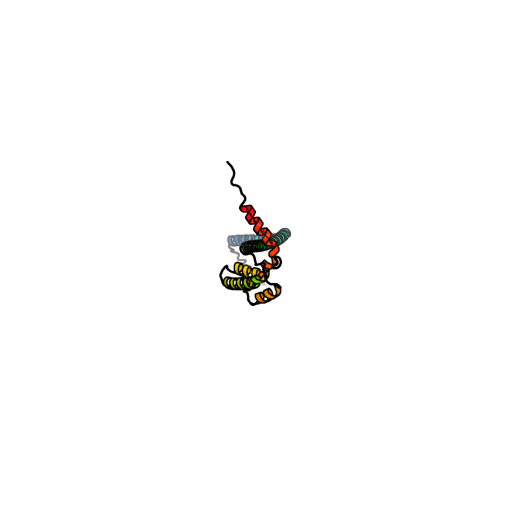31 89 ALA A CA 1
ATOM 716 C C . ALA A 1 89 ? 1.158 7.630 22.299 1.00 88.31 89 ALA A C 1
ATOM 718 O O . ALA A 1 89 ? 0.944 7.754 23.504 1.00 88.31 89 ALA A O 1
ATOM 719 N N . ALA A 1 90 ? 0.726 8.508 21.388 1.00 88.56 90 ALA A N 1
ATOM 720 C CA . ALA A 1 90 ? -0.001 9.726 21.725 1.00 88.56 90 ALA A CA 1
ATOM 721 C C . ALA A 1 90 ? -1.431 9.443 22.214 1.00 88.56 90 ALA A C 1
ATOM 723 O O . ALA A 1 90 ? -1.878 10.036 23.193 1.00 88.56 90 ALA A O 1
ATOM 724 N N . ASN A 1 91 ? -2.139 8.528 21.547 1.00 86.50 91 ASN A N 1
ATOM 725 C CA . ASN A 1 91 ? -3.550 8.223 21.782 1.00 86.50 91 ASN A CA 1
ATOM 726 C C . ASN A 1 91 ? -3.753 6.710 21.976 1.00 86.50 91 ASN A C 1
ATOM 728 O O . ASN A 1 91 ? -4.282 6.035 21.081 1.00 86.50 91 ASN A O 1
ATOM 732 N N . PRO A 1 92 ? -3.334 6.149 23.125 1.00 87.88 92 PRO A N 1
ATOM 733 C CA . PRO A 1 92 ? -3.448 4.720 23.371 1.00 87.88 92 PRO A CA 1
ATOM 734 C C . P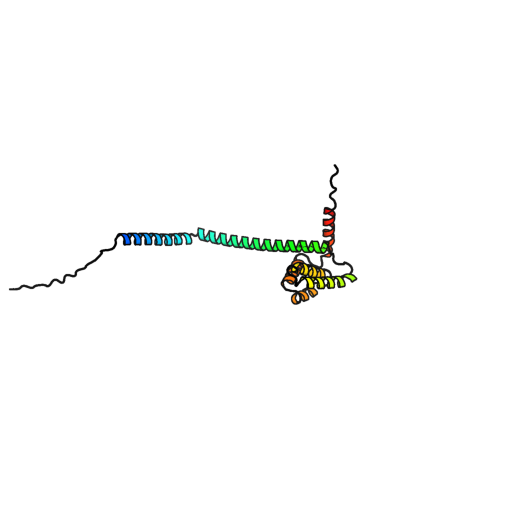RO A 1 92 ? -4.923 4.286 23.448 1.00 87.88 92 PRO A C 1
ATOM 736 O O . PRO A 1 92 ? -5.736 4.988 24.057 1.00 87.88 92 PRO A O 1
ATOM 739 N N . PRO A 1 93 ? -5.285 3.120 22.882 1.00 89.12 93 PRO A N 1
ATOM 740 C CA . PRO A 1 93 ? -6.628 2.571 23.023 1.00 89.12 93 PRO A CA 1
ATOM 741 C C . PRO A 1 93 ? -6.999 2.316 24.495 1.00 89.12 93 PRO A C 1
ATOM 743 O O . PRO A 1 93 ? -6.131 1.961 25.305 1.00 89.12 93 PRO A O 1
ATOM 746 N N . PRO A 1 94 ? -8.283 2.454 24.870 1.00 90.38 94 PRO A N 1
ATOM 747 C CA . PRO A 1 94 ? -8.725 2.171 26.227 1.00 90.38 94 PRO A CA 1
ATOM 748 C C . PRO A 1 94 ? -8.616 0.676 26.548 1.00 90.38 94 PRO A C 1
ATOM 750 O O . PRO A 1 94 ? -9.014 -0.191 25.766 1.00 90.38 94 PRO A O 1
ATOM 753 N N . LYS A 1 95 ? -8.119 0.369 27.751 1.00 85.00 95 LYS A N 1
ATOM 754 C CA . LYS A 1 95 ? -8.064 -1.009 28.269 1.00 85.00 95 LYS A CA 1
ATOM 755 C C . LYS A 1 95 ? -9.408 -1.482 28.813 1.00 85.00 95 LYS A C 1
ATOM 757 O O . LYS A 1 95 ? -9.711 -2.671 28.739 1.00 85.00 95 LYS A O 1
ATOM 762 N N . ASP A 1 96 ? -10.193 -0.555 29.355 1.00 88.31 96 ASP A N 1
ATOM 763 C CA . ASP A 1 96 ? -11.474 -0.852 29.982 1.00 88.31 96 ASP A CA 1
ATOM 764 C C . ASP A 1 96 ? -12.539 -1.212 28.941 1.00 88.31 96 ASP A C 1
ATOM 766 O O . ASP A 1 96 ? -12.728 -0.496 27.958 1.00 88.31 96 ASP A O 1
ATOM 770 N N . ALA A 1 97 ? -13.254 -2.313 29.172 1.00 84.38 97 ALA A N 1
ATOM 771 C CA . ALA A 1 97 ? -14.253 -2.830 28.241 1.00 84.38 97 ALA A CA 1
ATOM 772 C C . ALA A 1 97 ? -15.400 -1.835 28.006 1.00 84.38 97 ALA A C 1
ATOM 774 O O . ALA A 1 97 ? -15.889 -1.734 26.884 1.00 84.38 97 ALA A O 1
ATOM 775 N N . SER A 1 98 ? -15.770 -1.059 29.032 1.00 86.50 98 SER A N 1
ATOM 776 C CA . SER A 1 98 ? -16.849 -0.063 28.963 1.00 86.50 98 SER A CA 1
ATOM 777 C C . SER A 1 98 ? -16.555 1.069 27.965 1.00 86.50 98 SER A C 1
ATOM 779 O O . SER A 1 98 ? -17.457 1.588 27.314 1.00 86.50 98 SER A O 1
ATOM 781 N N . GLN A 1 99 ? -15.278 1.432 27.796 1.00 90.06 99 GLN A N 1
ATOM 782 C CA . GLN A 1 99 ? -14.853 2.551 26.941 1.00 90.06 99 GLN A CA 1
ATOM 783 C C . GLN A 1 99 ? -14.443 2.117 25.527 1.00 90.06 99 GLN A C 1
ATOM 785 O O . GLN A 1 99 ? -14.243 2.959 24.652 1.00 90.06 99 GLN A O 1
ATOM 790 N N . LYS A 1 100 ? -14.305 0.809 25.274 1.00 92.19 100 LYS A N 1
ATOM 791 C CA . LYS A 1 100 ? -13.910 0.296 23.952 1.00 92.19 100 LYS A CA 1
ATOM 792 C C . LYS A 1 100 ? -14.959 0.577 22.884 1.00 92.19 100 LYS A C 1
ATOM 794 O O . LYS A 1 100 ? -14.592 0.902 21.760 1.00 92.19 100 LYS A O 1
ATOM 799 N N . GLU A 1 101 ? -16.240 0.485 23.232 1.00 92.25 101 GLU A N 1
ATOM 800 C CA . GLU A 1 101 ? -17.335 0.732 22.290 1.00 92.25 101 GLU A CA 1
ATOM 801 C C . GLU A 1 101 ? -17.404 2.205 21.865 1.00 92.25 101 GLU A C 1
ATOM 803 O O . GLU A 1 101 ? -17.461 2.501 20.672 1.00 92.25 101 GLU A O 1
ATOM 808 N N . SER A 1 102 ? -17.320 3.142 22.815 1.00 94.31 102 SER A N 1
ATOM 809 C CA . SER A 1 102 ? -17.318 4.574 22.496 1.00 94.31 102 SER A CA 1
ATOM 810 C C . SER A 1 102 ? -16.088 4.969 21.679 1.00 94.31 102 SER A C 1
ATOM 812 O O . SER A 1 102 ? -16.224 5.668 20.675 1.00 94.31 102 SER A O 1
ATOM 814 N N . TYR A 1 103 ? -14.910 4.459 22.045 1.00 95.19 103 TYR A N 1
ATOM 815 C CA . TYR A 1 103 ? -13.678 4.680 21.291 1.00 95.19 103 TYR A CA 1
ATOM 816 C C . TYR A 1 103 ? -13.768 4.122 19.868 1.00 95.19 103 TYR A C 1
ATOM 818 O O . TYR A 1 103 ? -13.379 4.792 18.917 1.00 95.19 103 TYR A O 1
ATOM 826 N N . PHE A 1 104 ? -14.317 2.917 19.692 1.00 95.12 104 PHE A N 1
ATOM 827 C CA . PHE A 1 104 ? -14.536 2.321 18.374 1.00 95.12 104 PHE A CA 1
ATOM 828 C C . PHE A 1 104 ? -15.373 3.234 17.467 1.00 95.12 104 PHE A C 1
ATOM 830 O O . PHE A 1 104 ? -14.963 3.534 16.344 1.00 95.12 104 PHE A O 1
ATOM 837 N N . LEU A 1 105 ? -16.512 3.717 17.971 1.00 95.31 105 LEU A N 1
ATOM 838 C CA . LEU A 1 105 ? -17.403 4.609 17.227 1.00 95.31 105 LEU A CA 1
ATOM 839 C C . LEU A 1 105 ? -16.739 5.953 16.909 1.00 95.31 105 LEU A C 1
ATOM 841 O O . LEU A 1 105 ? -16.874 6.467 15.798 1.00 95.31 105 LEU A O 1
ATOM 845 N N . GLU A 1 106 ? -15.992 6.511 17.861 1.00 96.38 106 GLU A N 1
ATOM 846 C CA . GLU A 1 106 ? -15.247 7.753 17.670 1.00 96.38 106 GLU A CA 1
ATOM 847 C C . GLU A 1 106 ? -14.192 7.610 16.567 1.00 96.38 106 GLU A C 1
ATOM 849 O O . GLU A 1 106 ? -14.120 8.443 15.662 1.00 96.38 106 GLU A O 1
ATOM 854 N N . GLN A 1 107 ? -13.410 6.528 16.593 1.00 96.56 107 GLN A N 1
ATOM 855 C CA . GLN A 1 107 ? -12.392 6.267 15.580 1.00 96.56 107 GLN A CA 1
ATOM 856 C C . GLN A 1 107 ? -13.006 6.051 14.193 1.00 96.56 107 GLN A C 1
ATOM 858 O O . GLN A 1 107 ? -12.480 6.578 13.215 1.00 96.56 107 GLN A O 1
ATOM 863 N N . ILE A 1 108 ? -14.133 5.343 14.080 1.00 96.56 108 ILE A N 1
ATOM 864 C CA . ILE A 1 108 ? -14.834 5.207 12.793 1.00 96.56 108 ILE A CA 1
ATOM 865 C C . ILE A 1 108 ? -15.282 6.575 12.279 1.00 96.56 108 ILE A C 1
ATOM 867 O O . ILE A 1 108 ? -14.977 6.926 11.142 1.00 96.56 108 ILE A O 1
ATOM 871 N N . SER A 1 109 ? -15.921 7.379 13.130 1.00 97.00 109 SER A N 1
ATOM 872 C CA . SER A 1 109 ? -16.379 8.729 12.781 1.00 97.00 109 SER A CA 1
ATOM 873 C C . SER A 1 109 ? -15.228 9.630 12.320 1.00 97.00 109 SER A C 1
ATOM 875 O O . SER A 1 109 ? -15.343 10.335 11.316 1.00 97.00 109 SER A O 1
ATOM 877 N N . MET A 1 110 ? -14.079 9.590 13.001 1.00 97.06 110 MET A N 1
ATOM 878 C CA . MET A 1 110 ? -12.884 10.318 12.565 1.00 97.06 110 MET A CA 1
ATOM 879 C C . MET A 1 110 ? -12.332 9.779 11.243 1.00 97.06 110 MET A C 1
ATOM 881 O O . MET A 1 110 ? -12.003 10.565 10.355 1.00 97.06 110 MET A O 1
ATOM 885 N N . GLY A 1 111 ? -12.274 8.456 11.078 1.00 96.81 111 GLY A N 1
ATOM 886 C CA . GLY A 1 111 ? -11.829 7.816 9.842 1.00 96.81 111 GLY A CA 1
ATOM 887 C C . GLY A 1 111 ? -12.663 8.239 8.634 1.00 96.81 111 GLY A C 1
ATOM 888 O O . GLY A 1 111 ? -12.111 8.623 7.604 1.00 96.81 111 GLY A O 1
ATOM 889 N N . GLU A 1 112 ? -13.985 8.264 8.788 1.00 96.25 112 GLU A N 1
ATOM 890 C CA . GLU A 1 112 ? -14.929 8.718 7.764 1.00 96.25 112 GLU A CA 1
ATOM 891 C C . GLU A 1 112 ? -14.783 10.207 7.437 1.00 96.25 112 GLU A C 1
ATOM 893 O O . GLU A 1 112 ? -14.935 10.598 6.280 1.00 96.25 112 GLU A O 1
ATOM 898 N N . ARG A 1 113 ? -14.434 11.046 8.420 1.00 97.06 113 ARG A N 1
ATOM 899 C CA . ARG A 1 113 ? -14.153 12.473 8.189 1.00 97.06 113 ARG A CA 1
ATOM 900 C C . ARG A 1 113 ? -12.859 12.696 7.412 1.00 97.06 113 ARG A C 1
ATOM 902 O O . ARG A 1 113 ? -12.820 13.589 6.569 1.00 97.06 113 ARG A O 1
ATOM 909 N N . TYR A 1 114 ? -11.813 11.915 7.685 1.00 96.88 114 TYR A N 1
ATOM 910 C CA . TYR A 1 114 ? -10.515 12.054 7.016 1.00 96.88 114 TYR A CA 1
ATOM 911 C C . TYR A 1 114 ? -10.469 11.400 5.632 1.00 96.88 114 TYR A C 1
ATOM 913 O O . TYR A 1 114 ? -9.763 11.898 4.760 1.00 96.88 114 TYR A O 1
ATOM 921 N N . ALA A 1 115 ? -11.224 10.322 5.405 1.00 95.88 115 ALA A N 1
ATOM 922 C CA . ALA A 1 115 ? -11.214 9.571 4.149 1.00 95.88 115 ALA A CA 1
ATOM 923 C C . ALA A 1 115 ? -11.465 10.410 2.872 1.00 95.88 115 ALA A C 1
ATOM 925 O O . ALA A 1 115 ? -10.792 10.151 1.876 1.00 95.88 115 ALA A O 1
ATOM 926 N N . PRO A 1 116 ? -12.380 11.402 2.844 1.00 95.25 116 PRO A N 1
ATOM 927 C CA . PRO A 1 116 ? -12.581 12.245 1.663 1.00 95.25 116 PRO A CA 1
ATOM 928 C C . PRO A 1 116 ? -11.576 13.404 1.539 1.00 95.25 116 PRO A C 1
ATOM 930 O O . PRO A 1 116 ? -11.577 14.095 0.521 1.00 95.25 116 PRO A O 1
ATOM 933 N N . MET A 1 117 ? -10.753 13.673 2.560 1.00 94.56 117 MET A N 1
ATOM 934 C CA . MET A 1 117 ? -9.811 14.794 2.546 1.00 94.56 117 MET A CA 1
ATOM 935 C C . MET A 1 117 ? -8.557 14.448 1.740 1.00 94.56 117 MET A C 1
ATOM 937 O O . MET A 1 117 ? -7.965 13.386 1.915 1.00 94.56 117 MET A O 1
ATOM 941 N N . LEU A 1 118 ? -8.095 15.384 0.908 1.00 93.38 118 LEU A N 1
ATOM 942 C CA . LEU A 1 118 ? -6.839 15.234 0.172 1.00 93.38 118 LEU A CA 1
ATOM 943 C C . LEU A 1 118 ? -5.657 15.143 1.152 1.00 93.38 118 LEU A C 1
ATOM 945 O O . LEU A 1 118 ? -5.423 16.078 1.918 1.00 93.38 118 LEU A O 1
ATOM 949 N N . GLY A 1 119 ? -4.909 14.036 1.128 1.00 92.81 119 GLY A N 1
ATOM 950 C CA . GLY A 1 119 ? -3.822 13.784 2.085 1.00 92.81 119 GLY A CA 1
ATOM 951 C C . GLY A 1 119 ? -4.287 13.225 3.441 1.00 92.81 119 GLY A C 1
ATOM 952 O O . GLY A 1 119 ? -3.463 12.996 4.332 1.00 92.81 119 GLY A O 1
ATOM 953 N N . GLY A 1 120 ? -5.596 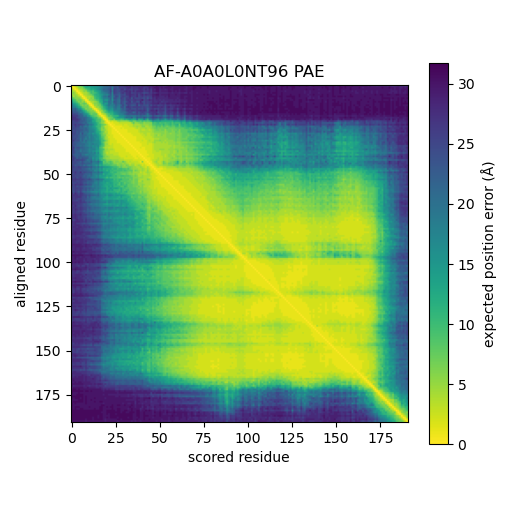13.010 3.619 1.00 94.81 120 GLY A N 1
ATOM 954 C CA . GLY A 1 120 ? -6.200 12.446 4.828 1.00 94.81 120 GLY A CA 1
ATOM 955 C C . GLY A 1 120 ? -6.188 10.916 4.881 1.00 94.81 120 GLY A C 1
ATOM 956 O O . GLY A 1 120 ? -6.546 10.339 5.904 1.00 94.81 120 GLY A O 1
ATOM 957 N N . GLU A 1 121 ? -5.740 10.234 3.827 1.00 95.94 121 GLU A N 1
ATOM 958 C CA . GLU A 1 121 ? -5.887 8.785 3.647 1.00 95.94 121 GLU A CA 1
ATOM 959 C C . GLU A 1 121 ? -5.144 7.993 4.731 1.00 95.94 121 GLU A C 1
ATOM 961 O O . GLU A 1 121 ? -5.655 7.007 5.262 1.00 95.94 121 GLU A O 1
ATOM 966 N N . VAL A 1 122 ? -3.945 8.455 5.102 1.00 96.06 122 VAL A N 1
ATOM 967 C CA . VAL A 1 122 ? -3.140 7.839 6.169 1.00 96.06 122 VAL A CA 1
ATOM 968 C C . VAL A 1 122 ? -3.800 8.036 7.533 1.00 96.06 122 VAL A C 1
ATOM 970 O O . VAL A 1 122 ? -3.857 7.095 8.319 1.00 96.06 122 VAL A O 1
ATOM 973 N N . HIS A 1 123 ? -4.340 9.226 7.806 1.00 96.31 123 HIS A N 1
ATOM 974 C CA . HIS A 1 123 ? -5.031 9.512 9.068 1.00 96.31 123 HIS A CA 1
ATOM 975 C C . HIS A 1 123 ? -6.318 8.693 9.185 1.00 96.31 123 HIS A C 1
ATOM 977 O O . HIS A 1 123 ? -6.580 8.102 10.232 1.00 96.31 123 HIS A O 1
ATOM 983 N N . ALA A 1 124 ? -7.075 8.578 8.092 1.00 97.75 124 ALA A N 1
ATOM 984 C CA . ALA A 1 124 ? -8.253 7.727 8.022 1.00 97.75 124 ALA A CA 1
ATOM 985 C C . ALA A 1 124 ? -7.901 6.260 8.306 1.00 97.75 124 ALA A C 1
ATOM 987 O O . ALA A 1 124 ? -8.530 5.622 9.151 1.00 97.75 124 ALA A O 1
ATOM 988 N N . ALA A 1 125 ? -6.848 5.744 7.664 1.00 97.44 125 ALA A N 1
ATOM 989 C CA . ALA A 1 125 ? -6.387 4.375 7.867 1.00 97.44 125 ALA A CA 1
ATOM 990 C C . ALA A 1 125 ? -5.938 4.109 9.313 1.00 97.44 125 ALA A C 1
ATOM 992 O O . ALA A 1 125 ? -6.246 3.048 9.855 1.00 97.44 125 ALA A O 1
ATOM 993 N N . LEU A 1 126 ? -5.266 5.067 9.961 1.00 96.88 126 LEU A N 1
ATOM 994 C CA . LEU A 1 126 ? -4.900 4.971 11.379 1.00 96.88 126 LEU A CA 1
ATOM 995 C C . LEU A 1 126 ? -6.136 4.904 12.284 1.00 96.88 126 LEU A C 1
ATOM 997 O O . LEU A 1 126 ? -6.181 4.072 13.189 1.00 96.88 126 LEU A O 1
ATOM 1001 N N . CYS A 1 127 ? -7.160 5.720 12.025 1.00 97.00 127 CYS A N 1
ATOM 1002 C CA . CYS A 1 127 ? -8.407 5.685 12.790 1.00 97.00 127 CYS A CA 1
ATOM 1003 C C . CYS A 1 127 ? -9.120 4.330 12.631 1.00 97.00 127 CYS A C 1
ATOM 1005 O O . CYS A 1 127 ? -9.418 3.659 13.620 1.00 97.00 127 CYS A O 1
ATOM 1007 N N . PHE A 1 128 ? -9.294 3.853 11.394 1.00 97.50 128 PHE A N 1
ATOM 1008 C CA . PHE A 1 128 ? -9.892 2.539 11.138 1.00 97.50 128 PHE A CA 1
ATOM 1009 C C . PHE A 1 128 ? -9.079 1.388 11.748 1.00 97.50 128 PHE A C 1
ATOM 1011 O O . PHE A 1 128 ? -9.665 0.454 12.294 1.00 97.50 128 PHE A O 1
ATOM 1018 N N . TYR A 1 129 ? -7.745 1.460 11.717 1.00 96.94 129 TYR A N 1
ATOM 1019 C CA . TYR A 1 129 ? -6.871 0.494 12.385 1.00 96.94 129 TYR A CA 1
ATOM 1020 C C . TYR A 1 129 ? -7.079 0.487 13.909 1.00 96.94 129 TYR A C 1
ATOM 1022 O O . TYR A 1 129 ? -7.203 -0.579 14.512 1.00 96.94 129 TYR A O 1
ATOM 1030 N N . LYS A 1 130 ? -7.164 1.663 14.543 1.00 95.06 130 LYS A N 1
ATOM 1031 C CA . LYS A 1 130 ? -7.408 1.782 15.990 1.00 95.06 130 LYS A CA 1
ATOM 1032 C C . LYS A 1 130 ? -8.772 1.213 16.383 1.00 95.06 130 LYS A C 1
ATOM 1034 O O . LYS A 1 130 ? -8.854 0.493 17.376 1.00 95.06 130 LYS A O 1
ATOM 1039 N N . ALA A 1 131 ? -9.805 1.422 15.567 1.00 95.38 131 ALA A N 1
ATOM 1040 C CA . ALA A 1 131 ? -11.103 0.770 15.748 1.00 95.38 131 ALA A CA 1
ATOM 1041 C C . ALA A 1 131 ? -10.987 -0.770 15.714 1.00 95.38 131 ALA A C 1
ATOM 1043 O O . ALA A 1 131 ? -11.549 -1.451 16.568 1.00 95.38 131 ALA A O 1
ATOM 1044 N N . LEU A 1 132 ? -10.192 -1.335 14.796 1.00 95.31 132 LEU A N 1
ATOM 1045 C CA . LEU A 1 132 ? -9.952 -2.786 14.758 1.00 95.31 132 LEU A CA 1
ATOM 1046 C C . LEU A 1 132 ? -9.239 -3.303 16.013 1.00 95.31 132 LEU A C 1
ATOM 1048 O O . LEU A 1 132 ? -9.510 -4.421 16.435 1.00 95.31 132 LEU A O 1
ATOM 1052 N N . SER A 1 133 ? -8.348 -2.510 16.618 1.00 93.25 133 SER A N 1
ATOM 1053 C CA . SER A 1 133 ? -7.575 -2.936 17.796 1.00 93.25 133 SER A CA 1
ATOM 1054 C C . SER A 1 133 ? -8.411 -3.124 19.065 1.00 93.25 133 SER A C 1
ATOM 1056 O O . SER A 1 133 ? -8.030 -3.894 19.943 1.00 93.25 133 SER A O 1
ATOM 1058 N N . VAL A 1 134 ? -9.564 -2.456 19.159 1.00 93.19 134 VAL A N 1
ATOM 1059 C CA . VAL A 1 134 ? -10.466 -2.558 20.317 1.00 93.19 134 VAL A CA 1
ATOM 1060 C C . VAL A 1 134 ? -11.625 -3.529 20.097 1.00 93.19 134 VAL A C 1
ATOM 1062 O O . VAL A 1 134 ? -12.361 -3.814 21.043 1.00 93.19 134 VAL A O 1
ATOM 1065 N N . TYR A 1 135 ? -11.792 -4.046 18.876 1.00 91.38 135 TYR A N 1
ATOM 1066 C CA . TYR A 1 135 ? -12.908 -4.915 18.521 1.00 91.38 135 TYR A CA 1
ATOM 1067 C C . TYR A 1 135 ? -12.568 -6.401 18.756 1.00 91.38 135 TYR A C 1
ATOM 1069 O O . TYR A 1 135 ? -11.496 -6.845 18.343 1.00 91.38 135 TYR A O 1
ATOM 1077 N N . PRO A 1 136 ? -13.459 -7.212 19.367 1.00 89.00 136 PRO A N 1
ATOM 1078 C CA . PRO A 1 136 ? -13.148 -8.604 19.717 1.00 89.00 136 PRO A CA 1
ATOM 1079 C C . PRO A 1 136 ? -12.802 -9.501 18.520 1.00 89.00 136 PRO A C 1
ATOM 1081 O O . PRO A 1 136 ? -11.931 -10.363 18.629 1.00 89.00 136 PRO A O 1
ATOM 1084 N N . ASN A 1 137 ? -13.478 -9.304 17.382 1.00 90.25 137 ASN A N 1
ATOM 1085 C CA . ASN A 1 137 ? -13.224 -10.035 16.139 1.00 90.25 137 ASN A CA 1
ATOM 1086 C C . ASN A 1 137 ? -12.965 -9.065 14.969 1.00 90.25 137 ASN A C 1
ATOM 1088 O O . ASN A 1 137 ? -13.895 -8.710 14.240 1.00 90.25 137 ASN A O 1
ATOM 1092 N N . PRO A 1 138 ? -11.718 -8.606 14.763 1.00 92.56 138 PRO A N 1
ATOM 1093 C CA . PRO A 1 138 ? -11.412 -7.587 13.755 1.00 92.56 138 PRO A CA 1
ATOM 1094 C C . PRO A 1 138 ? -11.714 -8.038 12.318 1.00 92.56 138 PRO A C 1
ATOM 1096 O O . PRO A 1 138 ? -11.874 -7.195 11.439 1.00 92.56 138 PRO A O 1
ATOM 1099 N N . THR A 1 139 ? -11.816 -9.347 12.060 1.00 92.94 139 THR A N 1
ATOM 1100 C CA . THR A 1 139 ? -12.139 -9.889 10.730 1.00 92.94 139 THR A CA 1
ATOM 1101 C C . THR A 1 139 ? -13.536 -9.471 10.271 1.00 92.94 139 THR A C 1
ATOM 1103 O O . THR A 1 139 ? -13.716 -9.141 9.099 1.00 92.94 139 THR A O 1
ATOM 1106 N N . ASP A 1 140 ? -14.503 -9.430 11.192 1.00 92.44 140 ASP A N 1
ATOM 1107 C CA . ASP A 1 140 ? -15.893 -9.078 10.883 1.00 92.44 140 ASP A CA 1
ATOM 1108 C C . ASP A 1 140 ? -15.984 -7.613 10.442 1.00 92.44 140 ASP A C 1
ATOM 1110 O O . ASP A 1 140 ? -16.552 -7.294 9.396 1.00 92.44 140 ASP A O 1
ATOM 1114 N N . VAL A 1 141 ? -15.327 -6.723 11.193 1.00 93.31 141 VAL A N 1
ATOM 1115 C CA . VAL A 1 141 ? -15.254 -5.288 10.881 1.00 93.31 141 VAL A CA 1
ATOM 1116 C C . VAL A 1 141 ? -14.476 -5.045 9.587 1.00 93.31 141 VAL A C 1
ATOM 1118 O O . VAL A 1 141 ? -14.904 -4.254 8.746 1.00 93.31 141 VAL A O 1
ATOM 1121 N N . LEU A 1 142 ? -13.368 -5.761 9.371 1.00 94.25 142 LEU A N 1
ATOM 1122 C CA . LEU A 1 142 ? -12.587 -5.647 8.139 1.00 94.25 142 LEU A CA 1
ATOM 1123 C C . LEU A 1 142 ? -13.404 -6.059 6.900 1.00 94.25 142 LEU A C 1
ATOM 1125 O O . LEU A 1 142 ? -13.263 -5.452 5.836 1.00 94.25 142 LEU A O 1
ATOM 1129 N N . GLY A 1 143 ? -14.294 -7.048 7.042 1.00 94.56 143 GLY A N 1
ATOM 1130 C CA . GLY A 1 143 ? -15.239 -7.448 6.000 1.00 94.56 143 GLY A CA 1
ATOM 1131 C C . GLY A 1 143 ? -16.199 -6.326 5.594 1.00 94.56 143 GLY A C 1
ATOM 1132 O O . GLY A 1 143 ? -16.471 -6.159 4.404 1.00 94.56 143 GLY A O 1
ATOM 1133 N N . VAL A 1 144 ? -16.657 -5.518 6.55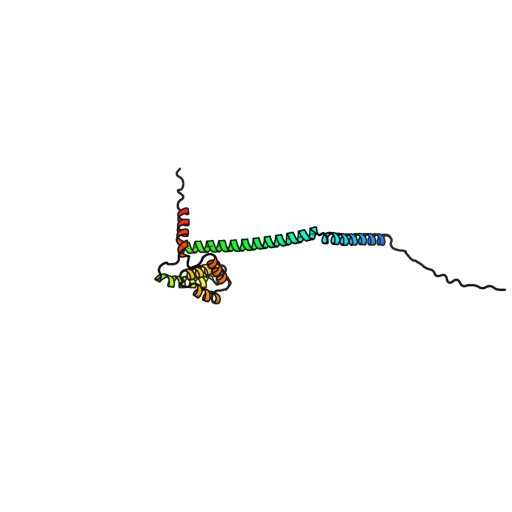6 1.00 95.12 144 VAL A N 1
ATOM 1134 C CA . VAL A 1 144 ? -17.482 -4.327 6.291 1.00 95.12 144 VAL A CA 1
ATOM 1135 C C . VAL A 1 144 ? -16.659 -3.250 5.584 1.00 95.12 144 VAL A C 1
ATOM 1137 O O . VAL A 1 144 ? -17.086 -2.744 4.543 1.00 95.12 144 VAL A O 1
ATOM 1140 N N . TYR A 1 145 ? -15.450 -2.958 6.078 1.00 96.06 145 TYR A N 1
ATOM 1141 C CA . TYR A 1 145 ? -14.574 -1.930 5.500 1.00 96.06 145 TYR A CA 1
ATOM 1142 C C . TYR A 1 145 ? -14.264 -2.159 4.025 1.00 96.06 145 TYR A C 1
ATOM 1144 O O . TYR A 1 145 ? -14.214 -1.197 3.265 1.00 96.06 145 TYR A O 1
ATOM 1152 N N . LYS A 1 146 ? -14.117 -3.417 3.596 1.00 95.94 146 LYS A N 1
ATOM 1153 C CA . LYS A 1 146 ? -13.878 -3.759 2.187 1.00 95.94 146 LYS A CA 1
ATOM 1154 C C . LYS A 1 146 ? -14.921 -3.152 1.234 1.00 95.94 146 LYS A C 1
ATOM 1156 O O . LYS A 1 146 ? -14.592 -2.888 0.081 1.00 95.94 146 LYS A O 1
ATOM 1161 N N . ASN A 1 147 ? -16.156 -2.956 1.703 1.00 93.31 147 ASN A N 1
ATOM 1162 C CA . ASN A 1 147 ? -17.262 -2.446 0.894 1.00 93.31 147 ASN A CA 1
ATOM 1163 C C . ASN A 1 147 ? -17.631 -0.986 1.205 1.00 93.31 147 ASN A C 1
ATOM 1165 O O . ASN A 1 147 ? -18.192 -0.323 0.337 1.00 93.31 147 ASN A O 1
ATOM 1169 N N . SER A 1 148 ? -17.363 -0.490 2.417 1.00 93.38 148 SER A N 1
ATOM 1170 C CA . SER A 1 148 ? -17.768 0.860 2.844 1.00 93.38 148 SER A CA 1
ATOM 1171 C C . SER A 1 148 ? -16.657 1.909 2.761 1.00 93.38 148 SER A C 1
ATOM 1173 O O . SER A 1 148 ? -16.948 3.094 2.610 1.00 93.38 148 SER A O 1
ATOM 1175 N N . VAL A 1 149 ? -15.390 1.497 2.849 1.00 95.75 149 VAL A N 1
ATOM 1176 C CA . VAL A 1 149 ? -14.234 2.400 2.862 1.00 95.75 149 VAL A CA 1
ATOM 1177 C C . VAL A 1 149 ? -13.657 2.519 1.444 1.00 95.75 149 VAL A C 1
ATOM 1179 O O . VAL A 1 149 ? -13.555 1.509 0.741 1.00 95.75 149 VAL A O 1
ATOM 1182 N N . PRO A 1 150 ? -13.232 3.717 0.992 1.00 96.00 150 PRO A N 1
ATOM 1183 C CA . PRO A 1 150 ? -12.557 3.867 -0.295 1.00 96.00 150 PRO A CA 1
ATOM 1184 C C . PRO A 1 150 ? -11.355 2.922 -0.436 1.00 96.00 150 PRO A C 1
ATOM 1186 O O . PRO A 1 150 ? -10.548 2.792 0.487 1.00 96.00 150 PRO A O 1
ATOM 1189 N N . ALA A 1 151 ? -11.196 2.302 -1.612 1.00 96.06 151 ALA A N 1
ATOM 1190 C CA . ALA A 1 151 ? -10.210 1.237 -1.839 1.00 96.06 151 ALA A CA 1
ATOM 1191 C C . ALA A 1 151 ? -8.776 1.619 -1.422 1.00 96.06 151 ALA A C 1
ATOM 1193 O O . ALA A 1 151 ? -8.082 0.827 -0.792 1.00 96.06 151 ALA A O 1
ATOM 1194 N N . HIS A 1 152 ? -8.358 2.857 -1.700 1.00 94.75 152 HIS A N 1
ATOM 1195 C CA . HIS A 1 152 ? -7.025 3.352 -1.353 1.00 94.75 152 HIS A CA 1
ATOM 1196 C C . HIS A 1 152 ? -6.796 3.470 0.167 1.00 94.75 152 HIS A C 1
ATOM 1198 O O . HIS A 1 152 ? -5.682 3.245 0.630 1.00 94.75 152 HIS A O 1
ATOM 1204 N N . VAL A 1 153 ? -7.831 3.780 0.959 1.00 97.25 153 VAL A N 1
ATOM 1205 C CA . VAL A 1 153 ? -7.741 3.791 2.431 1.00 97.25 153 VAL A CA 1
ATOM 1206 C C . VAL A 1 153 ? -7.760 2.361 2.965 1.00 97.25 153 VAL A C 1
ATOM 1208 O O . VAL A 1 153 ? -6.971 2.024 3.845 1.00 97.25 153 VAL A O 1
ATOM 1211 N N . TYR A 1 154 ? -8.606 1.493 2.404 1.00 97.56 154 TYR A N 1
ATOM 1212 C CA . TYR A 1 154 ? -8.662 0.081 2.787 1.00 97.56 154 TYR A CA 1
ATOM 1213 C C . TYR A 1 154 ? -7.312 -0.629 2.578 1.00 97.56 154 TYR A C 1
ATOM 1215 O O . TYR A 1 154 ? -6.849 -1.347 3.463 1.00 97.56 154 TYR A O 1
ATOM 1223 N N . GLU A 1 155 ? -6.632 -0.383 1.454 1.00 96.38 155 GLU A N 1
ATOM 1224 C CA . GLU A 1 155 ? -5.282 -0.906 1.199 1.00 96.38 155 GLU A CA 1
ATOM 1225 C C . GLU A 1 155 ? -4.271 -0.463 2.266 1.00 96.38 155 GLU A C 1
ATOM 1227 O O . GLU A 1 155 ? -3.459 -1.272 2.720 1.00 96.38 155 GLU A O 1
ATOM 1232 N N . LEU A 1 156 ? -4.346 0.792 2.722 1.00 96.94 156 LEU A N 1
ATOM 1233 C CA . LEU A 1 156 ? -3.504 1.291 3.810 1.00 96.94 156 LEU A CA 1
ATOM 1234 C C . LEU A 1 156 ? -3.827 0.609 5.144 1.00 96.94 156 LEU A C 1
ATOM 1236 O O . LEU A 1 156 ? -2.901 0.265 5.876 1.00 96.94 156 LEU A O 1
ATOM 1240 N N . VAL A 1 157 ? -5.104 0.361 5.453 1.00 97.12 157 VAL A N 1
ATOM 1241 C CA . VAL A 1 157 ? -5.510 -0.396 6.654 1.00 97.12 157 VAL A CA 1
ATOM 1242 C C . VAL A 1 157 ? -4.930 -1.811 6.618 1.00 97.12 157 VAL A C 1
ATOM 1244 O O . VAL A 1 157 ? -4.352 -2.265 7.604 1.00 97.12 157 VAL A O 1
ATOM 1247 N N . VAL A 1 158 ? -5.013 -2.497 5.476 1.00 96.62 158 VAL A N 1
ATOM 1248 C CA . VAL A 1 158 ? -4.426 -3.835 5.298 1.00 96.62 158 VAL A CA 1
ATOM 1249 C C . VAL A 1 158 ? -2.901 -3.802 5.441 1.00 96.62 158 VAL A C 1
ATOM 1251 O O . VAL A 1 158 ? -2.325 -4.672 6.100 1.00 96.62 158 VAL A O 1
ATOM 1254 N N . GLU A 1 159 ? -2.231 -2.786 4.891 1.00 96.06 159 GLU A N 1
ATOM 1255 C CA . GLU A 1 159 ? -0.788 -2.611 5.075 1.00 96.06 159 GLU A CA 1
ATOM 1256 C C . GLU A 1 159 ? -0.444 -2.389 6.557 1.00 96.06 159 GLU A C 1
ATOM 1258 O O . GLU A 1 159 ? 0.484 -3.029 7.054 1.00 96.06 159 GLU A O 1
ATOM 1263 N N . LEU A 1 160 ? -1.212 -1.577 7.294 1.00 96.06 160 LEU A N 1
ATOM 1264 C CA . LEU A 1 160 ? -1.041 -1.379 8.740 1.00 96.06 160 LEU A CA 1
ATOM 1265 C C . LEU A 1 160 ? -1.211 -2.690 9.522 1.00 96.06 160 LEU A C 1
ATOM 1267 O O . LEU A 1 160 ? -0.359 -3.000 10.351 1.00 96.06 160 LEU A O 1
ATOM 1271 N N . ILE A 1 161 ? -2.220 -3.507 9.199 1.00 95.00 161 ILE A N 1
ATOM 1272 C CA . ILE A 1 161 ? -2.419 -4.843 9.797 1.00 95.00 161 ILE A CA 1
ATOM 1273 C C . ILE A 1 161 ? -1.221 -5.762 9.518 1.00 95.00 161 ILE A C 1
ATOM 1275 O O . ILE A 1 161 ? -0.799 -6.542 10.372 1.00 95.00 161 ILE A O 1
ATOM 1279 N N . SER A 1 162 ? -0.639 -5.673 8.320 1.00 94.38 162 SER A N 1
ATOM 1280 C CA . SER A 1 162 ? 0.550 -6.455 7.971 1.00 94.38 162 SER A CA 1
ATOM 1281 C C . SER A 1 162 ? 1.818 -5.967 8.685 1.00 94.38 162 SER A C 1
ATOM 1283 O O . SER A 1 162 ? 2.779 -6.728 8.819 1.00 94.38 162 SER A O 1
ATOM 1285 N N . ILE A 1 163 ? 1.869 -4.690 9.085 1.00 92.88 163 ILE A N 1
ATOM 1286 C CA . ILE A 1 163 ? 2.941 -4.117 9.910 1.00 92.88 163 ILE A CA 1
ATOM 1287 C C . ILE A 1 163 ? 2.783 -4.592 11.348 1.00 92.88 163 ILE A C 1
ATOM 1289 O O . ILE A 1 163 ? 3.770 -5.031 11.937 1.00 92.88 163 ILE A O 1
ATOM 1293 N N . GLN A 1 164 ? 1.566 -4.506 11.880 1.00 91.44 164 GLN A N 1
ATOM 1294 C CA . GLN A 1 164 ? 1.231 -4.897 13.235 1.00 91.44 164 GLN A CA 1
ATOM 1295 C C . GLN A 1 164 ? -0.180 -5.477 13.295 1.00 91.44 164 GLN A C 1
ATOM 1297 O O . GLN A 1 164 ? -1.136 -4.872 12.824 1.00 91.44 164 GLN A O 1
ATOM 1302 N N . ALA A 1 165 ? -0.322 -6.637 13.934 1.00 92.50 165 ALA A N 1
ATOM 1303 C CA . ALA A 1 165 ? -1.639 -7.214 14.155 1.00 92.50 165 ALA A CA 1
ATOM 1304 C C . ALA A 1 165 ? -2.428 -6.365 15.177 1.00 92.50 165 ALA A C 1
ATOM 1306 O O . ALA A 1 165 ? -1.889 -6.083 16.253 1.00 92.50 165 ALA A O 1
ATOM 1307 N N . PRO A 1 166 ? -3.704 -6.022 14.907 1.00 90.12 166 PRO A N 1
ATOM 1308 C CA . PRO A 1 166 ? -4.504 -5.159 15.784 1.00 90.12 166 PRO A CA 1
ATOM 1309 C C . PRO A 1 166 ? -4.647 -5.730 17.203 1.00 90.12 166 PRO A C 1
ATOM 1311 O O . PRO A 1 166 ? -4.577 -4.988 18.175 1.00 90.12 166 PRO A O 1
ATOM 1314 N N . ASN A 1 167 ? -4.717 -7.057 17.338 1.00 85.81 167 ASN A N 1
ATOM 1315 C CA . ASN A 1 167 ? -4.863 -7.749 18.626 1.00 85.81 167 ASN A CA 1
ATOM 1316 C C . ASN A 1 167 ? -3.616 -7.677 19.523 1.00 85.81 167 ASN A C 1
ATOM 1318 O O . ASN A 1 167 ? -3.673 -8.065 20.683 1.00 85.81 167 ASN A O 1
ATOM 1322 N N . LYS A 1 168 ? -2.474 -7.244 18.979 1.00 84.88 168 LYS A N 1
ATOM 1323 C CA . LYS A 1 168 ? -1.187 -7.171 19.687 1.00 84.88 168 LYS A CA 1
ATOM 1324 C C . LYS A 1 168 ? -0.765 -5.734 19.989 1.00 84.88 168 LYS A C 1
ATOM 1326 O O . LYS A 1 168 ? 0.389 -5.484 20.318 1.00 84.88 168 LYS A O 1
ATOM 1331 N N . VAL A 1 169 ? -1.657 -4.763 19.804 1.00 81.06 169 VAL A N 1
ATOM 1332 C CA . VAL A 1 169 ? -1.341 -3.345 20.031 1.00 81.06 169 VAL A CA 1
ATOM 1333 C C . VAL A 1 169 ? -1.001 -3.081 21.501 1.00 81.06 169 VAL A C 1
ATOM 1335 O O . VAL A 1 169 ? -0.058 -2.341 21.775 1.00 81.06 169 VAL A O 1
ATOM 1338 N N . ASP A 1 170 ? -1.674 -3.761 22.432 1.00 74.81 170 ASP A N 1
ATOM 1339 C CA . ASP A 1 170 ? -1.446 -3.629 23.877 1.00 74.81 170 ASP A CA 1
ATOM 1340 C C . ASP A 1 170 ? -0.011 -3.978 24.318 1.00 74.81 170 ASP A C 1
ATOM 1342 O O . ASP A 1 170 ? 0.471 -3.445 25.319 1.00 74.81 170 ASP A O 1
ATOM 1346 N N . GLU A 1 171 ? 0.689 -4.832 23.562 1.00 75.62 171 GLU A N 1
ATOM 1347 C CA . GLU A 1 171 ? 2.064 -5.267 23.853 1.00 75.62 171 GLU A CA 1
ATOM 1348 C C . GLU A 1 171 ? 3.114 -4.182 23.548 1.00 75.62 171 GLU A C 1
ATOM 1350 O O . GLU A 1 171 ? 4.204 -4.226 24.110 1.00 75.62 171 GLU A O 1
ATOM 1355 N N . ILE A 1 172 ? 2.804 -3.199 22.690 1.00 69.31 172 ILE A N 1
ATOM 1356 C CA . ILE A 1 172 ? 3.775 -2.206 22.173 1.00 69.31 172 ILE A CA 1
ATOM 1357 C C . ILE A 1 172 ? 3.710 -0.872 22.922 1.00 69.31 172 ILE A C 1
ATOM 1359 O O . ILE A 1 172 ? 4.693 -0.136 23.008 1.00 69.31 172 ILE A O 1
ATOM 1363 N N . ILE A 1 173 ? 2.561 -0.564 23.521 1.00 63.69 173 ILE A N 1
ATOM 1364 C CA . ILE A 1 173 ? 2.362 0.639 24.339 1.00 63.69 173 ILE A CA 1
ATOM 1365 C C . ILE A 1 173 ? 3.428 0.793 25.458 1.00 63.69 173 ILE A C 1
ATOM 1367 O O . ILE A 1 173 ? 3.817 1.931 25.735 1.00 63.69 173 ILE A O 1
ATOM 1371 N N . PRO A 1 174 ? 3.963 -0.281 26.088 1.00 58.66 174 PRO A N 1
ATOM 1372 C CA . PRO A 1 174 ? 5.082 -0.167 27.026 1.00 58.66 174 PRO A CA 1
ATOM 1373 C C . PRO A 1 174 ? 6.377 0.352 26.381 1.00 58.66 174 PRO A C 1
ATOM 1375 O O . PRO A 1 174 ? 7.058 1.176 26.985 1.00 58.66 174 PRO A O 1
ATOM 1378 N N . GLU A 1 175 ? 6.711 -0.083 25.159 1.00 52.22 175 GLU A N 1
ATOM 1379 C CA . GLU A 1 175 ? 7.950 0.306 24.464 1.00 52.22 175 GLU A CA 1
ATOM 1380 C C . GLU A 1 175 ? 7.939 1.781 24.047 1.00 52.22 175 GLU A C 1
ATOM 1382 O O . GLU A 1 175 ? 8.957 2.466 24.139 1.00 52.22 175 GLU A O 1
ATOM 1387 N N . ALA A 1 176 ? 6.774 2.298 23.646 1.00 53.28 176 ALA A N 1
ATOM 1388 C CA . ALA A 1 176 ? 6.624 3.701 23.271 1.00 53.28 176 ALA A CA 1
ATOM 1389 C C . ALA A 1 176 ? 6.829 4.657 24.459 1.00 53.28 176 ALA A C 1
ATOM 1391 O O . ALA A 1 176 ? 7.486 5.684 24.312 1.00 53.28 176 ALA A O 1
ATOM 1392 N N . LYS A 1 177 ? 6.344 4.289 25.654 1.00 52.59 177 LYS A N 1
ATOM 1393 C CA . LYS A 1 177 ? 6.550 5.083 26.878 1.00 52.59 177 LYS A CA 1
ATOM 1394 C C . LYS A 1 177 ? 8.016 5.136 27.316 1.00 52.59 177 LYS A C 1
ATOM 1396 O O . LYS A 1 177 ? 8.442 6.143 27.869 1.00 52.59 177 LYS A O 1
ATOM 1401 N N . LEU A 1 178 ? 8.784 4.072 27.076 1.00 50.00 178 LEU A N 1
ATOM 1402 C CA . LEU A 1 178 ? 10.206 4.004 27.434 1.00 50.00 178 LEU A CA 1
ATOM 1403 C C . LEU A 1 178 ? 11.073 4.901 26.532 1.00 50.00 178 LEU A C 1
ATOM 1405 O O . LEU A 1 178 ? 12.025 5.509 27.013 1.00 50.00 178 LEU A O 1
ATOM 1409 N N . ALA A 1 179 ? 10.710 5.045 25.253 1.00 55.19 179 ALA A N 1
ATOM 1410 C CA . ALA A 1 179 ? 11.439 5.883 24.298 1.00 55.19 179 ALA A CA 1
ATOM 1411 C C . ALA A 1 179 ? 11.305 7.397 24.565 1.00 55.19 179 ALA A C 1
ATOM 1413 O O . ALA A 1 179 ? 12.192 8.168 24.190 1.00 55.19 179 ALA A O 1
ATOM 1414 N N . ASP A 1 180 ? 10.220 7.829 25.214 1.00 54.75 180 ASP A N 1
ATOM 1415 C CA . ASP A 1 180 ? 10.040 9.226 25.622 1.00 54.75 180 ASP A CA 1
ATOM 1416 C C . ASP A 1 180 ? 10.808 9.550 26.915 1.00 54.75 180 ASP A C 1
ATOM 1418 O O . ASP A 1 180 ? 11.366 10.641 27.029 1.00 54.75 180 ASP A O 1
ATOM 1422 N N . GLN A 1 181 ? 10.960 8.589 27.836 1.00 51.81 181 GLN A N 1
ATOM 1423 C CA . GLN A 1 181 ? 11.760 8.792 29.055 1.00 51.81 181 GLN A CA 1
ATOM 1424 C C . GLN A 1 181 ? 13.266 8.927 28.782 1.00 51.81 181 GLN A C 1
ATOM 1426 O O . GLN A 1 181 ? 13.966 9.632 29.505 1.00 51.81 181 GLN A O 1
ATOM 1431 N N . GLU A 1 182 ? 13.774 8.322 27.707 1.00 56.00 182 GLU A N 1
ATOM 1432 C CA . GLU A 1 182 ? 15.190 8.426 27.326 1.00 56.00 182 GLU A CA 1
ATOM 1433 C C . GLU A 1 182 ? 15.552 9.800 26.720 1.00 56.00 182 GLU A C 1
ATOM 1435 O O . GLU A 1 182 ? 16.716 10.198 26.713 1.00 56.00 182 GLU A O 1
ATOM 1440 N N . LYS A 1 183 ? 14.562 10.570 26.240 1.00 55.81 183 LYS A N 1
ATOM 1441 C CA . LYS A 1 183 ? 14.786 11.930 25.716 1.00 55.81 183 LYS A CA 1
ATOM 1442 C C . LYS A 1 183 ? 14.780 13.014 26.791 1.00 55.81 183 LYS A C 1
ATOM 1444 O O . LYS A 1 183 ? 15.310 14.093 26.536 1.00 55.81 183 LYS A O 1
ATOM 1449 N N . GLU A 1 184 ? 14.207 12.742 27.961 1.00 52.28 184 GLU A N 1
ATOM 1450 C CA . GLU A 1 184 ? 14.073 13.722 29.046 1.00 52.28 184 GLU A CA 1
ATOM 1451 C C . GLU A 1 184 ? 15.249 13.670 30.043 1.00 52.28 184 GLU A C 1
ATOM 1453 O O . GLU A 1 184 ? 15.550 14.663 30.700 1.00 52.28 184 GLU A O 1
ATOM 1458 N N . PHE A 1 185 ? 16.002 12.562 30.095 1.00 50.31 185 PHE A N 1
ATOM 1459 C CA . PHE A 1 185 ? 17.192 12.424 30.943 1.00 50.31 185 PHE A CA 1
ATOM 1460 C C . PHE A 1 185 ? 18.497 12.645 30.158 1.00 50.31 185 PHE A C 1
ATOM 1462 O O . PHE A 1 185 ? 19.286 11.730 29.928 1.00 50.31 185 PHE A O 1
ATOM 1469 N N . LYS A 1 186 ? 18.755 13.891 29.756 1.00 55.53 186 LYS A N 1
ATOM 1470 C CA . LYS A 1 186 ? 20.133 14.376 29.598 1.00 55.53 186 LYS A CA 1
ATOM 1471 C C . LYS A 1 186 ? 20.368 15.431 30.674 1.00 55.53 186 LYS A C 1
ATOM 1473 O O . LYS A 1 186 ? 19.859 16.539 30.510 1.00 55.53 186 LYS A O 1
ATOM 1478 N N . PRO A 1 187 ? 21.082 15.121 31.772 1.00 55.47 187 PRO A N 1
ATOM 1479 C CA . PRO A 1 187 ? 21.552 16.173 32.657 1.00 55.47 187 PRO A CA 1
ATOM 1480 C C . PRO A 1 187 ? 22.467 17.074 31.826 1.00 55.47 187 PRO A C 1
ATOM 1482 O O . PRO A 1 187 ? 23.492 16.623 31.323 1.00 55.47 187 PRO A O 1
ATOM 1485 N N . ALA A 1 188 ? 22.032 18.315 31.604 1.00 60.06 188 ALA A N 1
ATOM 1486 C CA . ALA A 1 188 ? 22.905 19.360 31.104 1.00 60.06 188 ALA A CA 1
ATOM 1487 C C . ALA A 1 188 ? 24.079 19.469 32.079 1.00 60.06 188 ALA A C 1
ATOM 1489 O O . ALA A 1 188 ? 23.882 19.507 33.296 1.00 60.06 188 ALA A O 1
ATOM 1490 N N . ASP A 1 189 ? 25.271 19.404 31.508 1.00 55.84 189 ASP A N 1
ATOM 1491 C CA . ASP A 1 189 ? 26.524 19.198 32.200 1.00 55.84 189 ASP A CA 1
ATOM 1492 C C . ASP A 1 189 ? 26.762 20.242 33.302 1.00 55.84 189 ASP A C 1
ATOM 1494 O O . ASP A 1 189 ? 26.491 21.435 33.149 1.00 55.84 189 ASP A O 1
ATOM 1498 N N . LEU A 1 190 ? 27.258 19.736 34.430 1.00 57.19 190 LEU A N 1
ATOM 1499 C CA . LEU A 1 190 ? 28.004 20.494 35.421 1.00 57.19 190 LEU A CA 1
ATOM 1500 C C . LEU A 1 190 ? 29.278 21.009 34.741 1.00 57.19 190 LEU A C 1
ATOM 1502 O O . LEU A 1 190 ? 30.097 20.185 34.346 1.00 57.19 190 LEU A O 1
ATOM 1506 N N . ASP A 1 191 ? 29.392 22.327 34.586 1.00 48.81 191 ASP A N 1
ATOM 1507 C CA . ASP A 1 191 ? 30.601 23.149 34.780 1.00 48.81 191 ASP A CA 1
ATOM 1508 C C . ASP A 1 191 ? 30.258 24.642 34.605 1.00 48.81 191 ASP A C 1
ATOM 1510 O O . ASP A 1 191 ? 29.669 25.019 33.564 1.00 48.81 191 ASP A O 1
#

Foldseek 3Di:
DDDDDDDDPDPDPDPDPPDPVVVVVVVVVVVVVVVVVVVVVVVVVPDPVVVVVVVVVVVVVVVVVVVVVVVVVVVVLVVLLVVLLVCCLVDPQDPDLVCLVVLLVVLQVQLVVQQVDDVSLSVSLSSLLQSLLSDPDSVVVLVVCCPVGPPSSNVSNVSNCVSPPSPCSVVCNVVSVVVVVVVVPDPPDDD

Solvent-accessible surface area (backbone atoms only — not comparable to full-atom values): 11088 Å² total; per-residue (Å²): 138,89,79,87,80,82,80,79,85,76,84,78,82,75,83,83,74,94,60,66,61,70,62,53,54,52,52,52,52,53,50,51,53,52,53,48,52,52,51,50,52,50,56,57,71,68,34,69,66,55,56,52,48,52,54,51,48,52,54,47,51,54,51,49,52,53,48,50,53,53,49,53,52,51,51,53,51,52,52,52,52,51,52,51,54,53,46,43,58,74,58,59,80,67,86,51,75,86,49,25,60,58,49,30,54,51,23,44,56,50,13,64,63,26,53,82,40,90,88,20,38,64,59,12,19,51,23,47,43,54,26,35,40,62,41,97,58,42,67,62,57,51,61,50,38,72,78,76,41,61,67,76,33,42,53,48,31,54,50,48,44,75,74,45,53,40,88,54,50,80,74,48,52,63,59,48,58,53,61,56,57,65,71,71,68,65,83,79,75,93,129

pLDDT: mean 85.16, std 15.27, range [43.09, 97.75]

Mean predicted aligned error: 13.38 Å